Protein AF-A0A4V6JND9-F1 (afdb_monomer)

Radius of gyration: 17.35 Å; Cα contacts (8 Å, |Δi|>4): 143; chains: 1; bounding box: 38×38×44 Å

Mean predicted aligned error: 2.35 Å

Nearest PDB structures (foldseek):
  3ulk-assembly1_A  TM=1.003E+00  e=3.343E-19  Escherichia coli K-12
  1yrl-assembly1_B  TM=1.001E+00  e=1.095E-18  Escherichia coli
  1yrl-assembly1_D  TM=1.001E+00  e=1.626E-18  Escherichia coli
  6l2z-assembly1_B  TM=9.080E-01  e=8.637E-02  Streptococcus pneumoniae D39
  8upq-assembly3_F-2  TM=8.818E-01  e=9.075E-02  Campylobacter jejuni

InterPro domains:
  IPR000506 Ketol-acid reductoisomerase, C-terminal [PF01450] (88-168)
  IPR000506 Ketol-acid reductoisomerase, C-terminal [PS51851] (1-70)
  IPR000506 Ketol-acid reductoisomerase, C-terminal [PS51851] (73-177)
  IPR008927 6-phosphogluconate dehydrogenase-like, C-terminal domain superfamily [SSF48179] (1-98)
  IPR008927 6-phosphogluconate dehydrogenase-like, C-terminal domain superfamily [SSF48179] (76-170)
  IPR013023 Ketol-acid reductoisomerase [PTHR21371] (79-175)
  IPR013328 6-phosphogluconate dehydrogenase, domain 2 [G3DSA:1.10.1040.10] (1-177)

pLDDT: mean 98.03, std 1.62, range [81.56, 98.88]

Sequence (177 aa):
MMDRLSNPAKLRAFALSEQLKTIMAPLFQKHMDDIISGEFSSGMMADWANDDKNLLTWREETGKTAFETAAQFDGKISEQEYFDKGVLMIAMVKAGVELAFETMVDSGIIEESAYYESLHELPLIANTIARKRLYEMNVVISDTAEYGNYLFSYACVPLLKEFMTTLQTGDLGKAIY

Structure (mmCIF, N/CA/C/O backbone):
data_AF-A0A4V6JND9-F1
#
_entry.id   AF-A0A4V6JND9-F1
#
loop_
_atom_site.group_PDB
_atom_site.id
_atom_site.type_symbol
_atom_site.label_atom_id
_atom_site.label_alt_id
_atom_site.label_comp_id
_atom_site.label_asym_id
_atom_site.label_entity_id
_atom_site.label_seq_id
_atom_site.pdbx_PDB_ins_code
_atom_site.Cartn_x
_atom_site.Cartn_y
_atom_site.Cartn_z
_atom_site.occupancy
_atom_site.B_iso_or_equiv
_atom_site.auth_seq_id
_atom_site.auth_comp_id
_atom_site.auth_asym_id
_atom_site.auth_atom_id
_atom_site.pdbx_PDB_model_num
ATOM 1 N N . MET A 1 1 ? -2.907 -10.935 12.368 1.00 94.62 1 MET A N 1
ATOM 2 C CA . MET A 1 1 ? -3.429 -9.547 12.385 1.00 94.62 1 MET A CA 1
ATOM 3 C C . MET A 1 1 ? -4.941 -9.511 12.616 1.00 94.62 1 MET A C 1
ATOM 5 O O . MET A 1 1 ? -5.350 -8.982 13.637 1.00 94.62 1 MET A O 1
ATOM 9 N N . MET A 1 2 ? -5.761 -10.116 11.744 1.00 97.75 2 MET A N 1
ATOM 10 C CA . MET A 1 2 ? -7.238 -10.085 11.831 1.00 97.75 2 MET A CA 1
ATOM 11 C C . MET A 1 2 ? -7.820 -10.581 13.167 1.00 97.75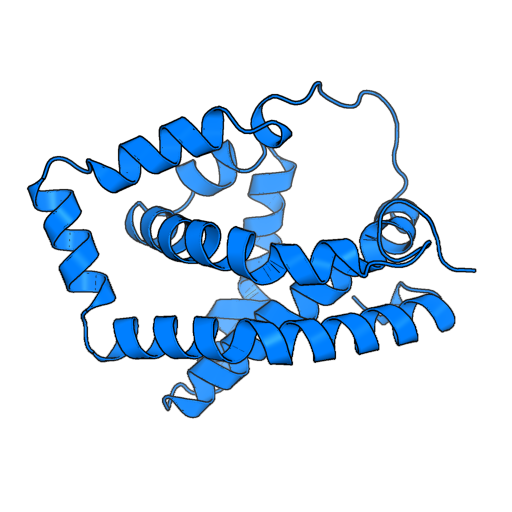 2 MET A C 1
ATOM 13 O O . MET A 1 2 ? -8.828 -10.059 13.627 1.00 97.75 2 MET A O 1
ATOM 17 N N . ASP A 1 3 ? -7.188 -11.558 13.822 1.00 98.00 3 ASP A N 1
ATOM 18 C CA . ASP A 1 3 ? -7.655 -12.105 15.110 1.00 98.00 3 ASP A CA 1
ATOM 19 C C . ASP A 1 3 ? -7.505 -11.167 16.308 1.00 98.00 3 ASP A C 1
ATOM 21 O O . ASP A 1 3 ? -7.995 -11.468 17.391 1.00 98.00 3 ASP A O 1
ATOM 25 N N . ARG A 1 4 ? -6.858 -10.017 16.118 1.00 98.12 4 ARG A N 1
ATOM 26 C CA . ARG A 1 4 ? -6.797 -8.954 17.124 1.00 98.12 4 ARG A CA 1
ATOM 27 C C . ARG A 1 4 ? -8.040 -8.068 17.135 1.00 98.12 4 ARG A C 1
ATOM 29 O O . ARG A 1 4 ? -8.181 -7.266 18.050 1.00 98.12 4 ARG A O 1
ATOM 36 N N . LEU A 1 5 ? -8.916 -8.202 16.139 1.00 98.19 5 LEU A N 1
ATOM 37 C CA . LEU A 1 5 ? -10.172 -7.466 16.032 1.00 98.19 5 LEU A CA 1
ATOM 38 C C . LEU A 1 5 ? -11.325 -8.214 16.710 1.00 98.19 5 LEU A C 1
ATOM 40 O O . LEU A 1 5 ? -11.355 -9.447 16.736 1.00 98.19 5 LEU A O 1
ATOM 44 N N . SER A 1 6 ? -12.326 -7.461 17.177 1.00 97.88 6 SER A N 1
ATOM 45 C CA . SER A 1 6 ? -13.632 -8.020 17.541 1.00 97.88 6 SER A CA 1
ATOM 46 C C . SER A 1 6 ? -14.271 -8.733 16.339 1.00 97.88 6 SER A C 1
ATOM 48 O O . SER A 1 6 ? -13.959 -8.431 15.186 1.00 97.88 6 SER A O 1
ATOM 50 N N . ASN A 1 7 ? -15.187 -9.679 16.572 1.00 98.12 7 ASN A N 1
ATOM 51 C CA . ASN A 1 7 ? -15.841 -10.399 15.470 1.00 98.12 7 ASN A CA 1
ATOM 52 C C . ASN A 1 7 ? -16.560 -9.461 14.474 1.00 98.12 7 ASN A C 1
ATOM 54 O O . ASN A 1 7 ? -16.350 -9.636 13.271 1.00 98.12 7 ASN A O 1
ATOM 58 N N . PRO A 1 8 ? -17.336 -8.444 14.911 1.00 98.19 8 PRO A N 1
ATOM 59 C CA . PRO A 1 8 ? -17.931 -7.479 13.985 1.00 98.19 8 PRO A CA 1
ATOM 60 C C . PRO A 1 8 ? -16.879 -6.699 13.185 1.00 98.19 8 PRO A C 1
ATOM 62 O O . PRO A 1 8 ? -16.991 -6.585 11.963 1.00 98.19 8 PRO A O 1
ATOM 65 N N . ALA A 1 9 ? -15.815 -6.227 13.846 1.00 98.50 9 ALA A N 1
ATOM 66 C CA . ALA A 1 9 ? -14.731 -5.500 13.190 1.00 98.50 9 ALA A CA 1
ATOM 67 C C . ALA A 1 9 ? -13.970 -6.375 12.183 1.00 98.50 9 ALA A C 1
ATOM 69 O O . ALA A 1 9 ? -13.633 -5.913 11.097 1.00 98.50 9 ALA A O 1
ATOM 70 N N . LYS A 1 10 ? -13.746 -7.654 12.502 1.00 98.62 10 LYS A N 1
ATOM 71 C CA . LYS A 1 10 ? -13.095 -8.631 11.622 1.00 98.62 10 LYS A CA 1
ATOM 72 C C . LYS A 1 10 ? -13.898 -8.859 10.341 1.00 98.62 10 LYS A C 1
ATOM 74 O O . LYS A 1 10 ? -13.319 -8.842 9.258 1.00 98.62 10 LYS A O 1
ATOM 79 N N . LEU A 1 11 ? -15.218 -9.035 10.455 1.00 98.56 11 LEU A N 1
ATOM 80 C CA . LEU A 1 11 ? -16.105 -9.170 9.293 1.00 98.56 11 LEU A CA 1
ATOM 81 C C . LEU A 1 11 ? -16.082 -7.906 8.426 1.00 98.56 11 LEU A C 1
ATOM 83 O O . LEU A 1 11 ? -16.025 -8.004 7.200 1.00 98.56 11 LEU A O 1
ATOM 87 N N . ARG A 1 12 ? -16.067 -6.721 9.051 1.00 98.50 12 ARG A N 1
ATOM 88 C CA . ARG A 1 12 ? -15.976 -5.453 8.322 1.00 98.50 12 ARG A CA 1
ATOM 89 C C . ARG A 1 12 ? -14.626 -5.275 7.628 1.00 98.50 12 ARG A C 1
ATOM 91 O O . ARG A 1 12 ? -14.610 -4.948 6.446 1.00 98.50 12 ARG A O 1
ATOM 98 N N . ALA A 1 13 ? -13.518 -5.540 8.319 1.00 98.75 13 ALA A N 1
ATOM 99 C CA . ALA A 1 13 ? -12.173 -5.497 7.747 1.00 98.75 13 ALA A CA 1
ATOM 100 C C . ALA A 1 13 ? -12.033 -6.459 6.558 1.00 98.75 13 ALA A C 1
ATOM 102 O O . ALA A 1 13 ? -11.450 -6.093 5.540 1.00 98.75 13 ALA A O 1
ATOM 103 N N . PHE A 1 14 ? -12.607 -7.663 6.656 1.00 98.75 14 PHE A N 1
ATOM 104 C CA . PHE A 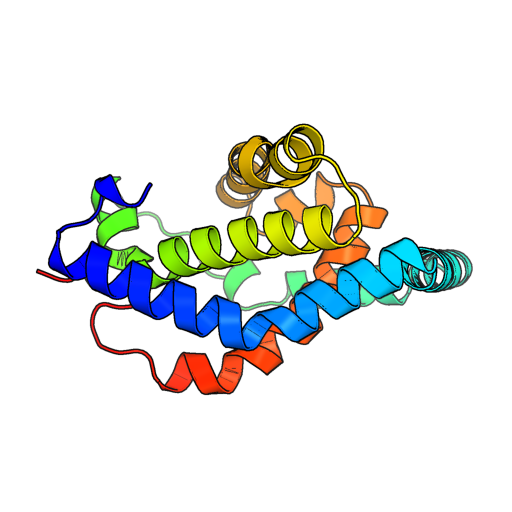1 14 ? -12.642 -8.614 5.547 1.00 98.75 14 PHE A CA 1
ATOM 105 C C . PHE A 1 14 ? -13.416 -8.045 4.351 1.00 98.75 14 PHE A C 1
ATOM 107 O O . PHE A 1 14 ? -12.875 -7.981 3.255 1.00 98.75 14 PHE A O 1
ATOM 114 N N . ALA A 1 15 ? -14.639 -7.548 4.562 1.00 98.75 15 ALA A N 1
ATOM 115 C CA . ALA A 1 15 ? -15.448 -6.982 3.483 1.00 98.75 15 ALA A CA 1
ATOM 116 C C . ALA A 1 15 ? -14.777 -5.775 2.796 1.00 98.75 15 ALA A C 1
ATOM 118 O O . ALA A 1 15 ? -14.797 -5.680 1.571 1.00 98.75 15 ALA A O 1
ATOM 119 N N . LEU A 1 16 ? -14.157 -4.875 3.570 1.00 98.81 16 LEU A N 1
ATOM 120 C CA . LEU A 1 16 ? -13.376 -3.756 3.031 1.00 98.81 16 LEU A CA 1
ATOM 121 C C . LEU A 1 16 ? -12.170 -4.253 2.226 1.00 98.81 16 LEU A C 1
ATOM 123 O O . LEU A 1 16 ? -11.883 -3.708 1.166 1.00 98.81 16 LEU A O 1
ATOM 127 N N . SER A 1 17 ? -11.482 -5.294 2.705 1.00 98.88 17 SER A N 1
ATOM 128 C CA . SER A 1 17 ? -10.345 -5.888 1.999 1.00 98.88 17 SER A CA 1
ATOM 129 C C . SER A 1 17 ? -10.760 -6.429 0.633 1.00 98.88 17 SER A C 1
ATOM 131 O O . SER A 1 17 ? -10.116 -6.087 -0.349 1.00 98.88 17 SER A O 1
ATOM 133 N N . GLU A 1 18 ? -11.860 -7.176 0.528 1.00 98.81 18 GLU A N 1
ATOM 134 C CA . GLU A 1 18 ? -12.325 -7.712 -0.762 1.00 98.81 18 GLU A CA 1
ATOM 135 C C . GLU A 1 18 ? -12.719 -6.598 -1.755 1.00 98.81 18 GLU A C 1
ATOM 137 O O . GLU A 1 18 ? -12.430 -6.680 -2.953 1.00 98.81 18 GLU A O 1
ATOM 142 N N . GLN A 1 19 ? -13.320 -5.510 -1.259 1.00 98.75 19 GLN A N 1
ATOM 143 C CA . GLN A 1 19 ? -13.616 -4.324 -2.074 1.00 98.75 19 GLN A CA 1
ATOM 144 C C . GLN A 1 19 ? -12.333 -3.653 -2.576 1.00 98.75 19 GLN A C 1
ATOM 146 O O . GLN A 1 19 ? -12.210 -3.371 -3.767 1.00 98.75 19 GLN A O 1
ATOM 151 N N . LEU A 1 20 ? -11.361 -3.445 -1.685 1.00 98.88 20 LEU A N 1
ATOM 152 C CA . LEU A 1 20 ? -10.055 -2.883 -2.024 1.00 98.88 20 LEU A CA 1
ATOM 153 C C . LEU A 1 20 ? -9.324 -3.750 -3.053 1.00 98.88 20 LEU A C 1
ATOM 155 O O . LEU A 1 20 ? -8.796 -3.204 -4.019 1.00 98.88 20 LEU A O 1
ATOM 159 N N . LYS A 1 21 ? -9.342 -5.081 -2.896 1.00 98.81 21 LYS A N 1
ATOM 160 C CA . LYS A 1 21 ? -8.749 -6.008 -3.871 1.00 98.81 21 LYS A CA 1
ATOM 161 C C . LYS A 1 21 ? -9.369 -5.824 -5.252 1.00 98.81 21 LYS A C 1
ATOM 163 O O . LYS A 1 21 ? -8.652 -5.668 -6.232 1.00 98.81 21 LYS A O 1
ATOM 168 N N . THR A 1 22 ? -10.697 -5.756 -5.314 1.00 98.69 22 THR A N 1
ATOM 169 C CA . THR A 1 22 ? -11.427 -5.555 -6.574 1.00 98.69 22 THR A CA 1
ATOM 170 C C . THR A 1 22 ? -11.038 -4.240 -7.256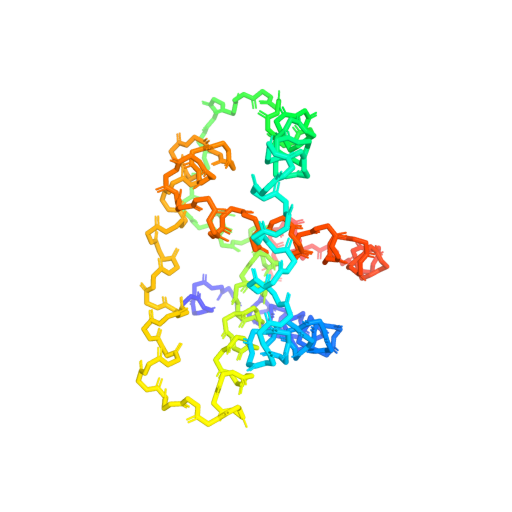 1.00 98.69 22 THR A C 1
ATOM 172 O O . THR A 1 22 ? -10.797 -4.217 -8.459 1.00 98.69 22 THR A O 1
ATOM 175 N N . ILE A 1 23 ? -10.959 -3.144 -6.494 1.00 98.75 23 ILE A N 1
ATOM 176 C CA . ILE A 1 23 ? -10.647 -1.811 -7.032 1.00 98.75 23 ILE A CA 1
ATOM 177 C C . ILE A 1 23 ? -9.187 -1.722 -7.490 1.00 98.75 23 ILE A C 1
ATOM 179 O O . ILE A 1 23 ? -8.905 -1.143 -8.537 1.00 98.75 23 ILE A O 1
ATOM 183 N N . MET A 1 24 ? -8.257 -2.264 -6.701 1.00 98.75 24 MET A N 1
ATOM 184 C CA . MET A 1 24 ? -6.821 -2.085 -6.923 1.00 98.75 24 MET A CA 1
ATOM 185 C C . MET A 1 24 ? -6.201 -3.148 -7.833 1.00 98.75 24 MET A C 1
ATOM 187 O O . MET A 1 24 ? -5.111 -2.905 -8.342 1.00 98.75 24 MET A O 1
ATOM 191 N N . ALA A 1 25 ? -6.863 -4.285 -8.084 1.00 98.81 25 ALA A N 1
ATOM 192 C CA . ALA A 1 25 ? -6.309 -5.361 -8.911 1.00 98.81 25 ALA A CA 1
ATOM 193 C C . ALA A 1 25 ? -5.752 -4.880 -10.267 1.00 98.81 25 ALA A C 1
ATOM 195 O O . ALA A 1 25 ? -4.598 -5.203 -10.552 1.00 98.81 25 ALA A O 1
ATOM 196 N N . PRO A 1 26 ? -6.455 -4.037 -11.058 1.00 98.75 26 PRO A N 1
ATOM 197 C CA . PRO A 1 26 ? -5.9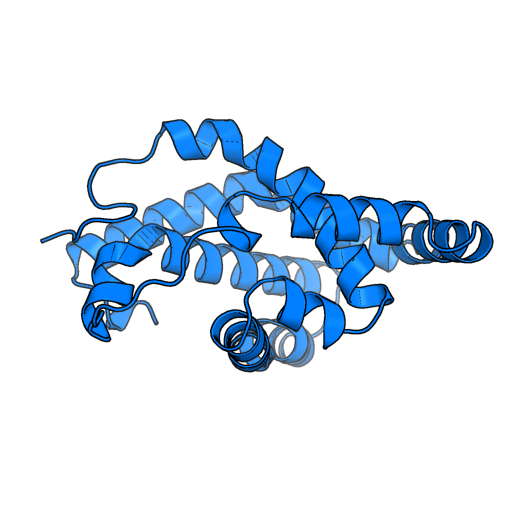10 -3.554 -12.329 1.00 98.75 26 PRO A CA 1
ATOM 198 C C . PRO A 1 26 ? -4.627 -2.731 -12.168 1.00 98.75 26 PRO A C 1
ATOM 200 O O . PRO A 1 26 ? -3.763 -2.756 -13.040 1.00 98.75 26 PRO A O 1
ATOM 203 N N . LEU A 1 27 ? -4.489 -1.998 -11.057 1.00 98.81 27 LEU A N 1
ATOM 204 C CA . LEU A 1 27 ? -3.289 -1.215 -10.777 1.00 98.81 27 LEU A CA 1
ATOM 205 C C . LEU A 1 27 ? -2.111 -2.129 -10.414 1.00 98.81 27 LEU A C 1
ATOM 207 O O . LEU A 1 27 ? -1.026 -1.951 -10.955 1.00 98.81 27 LEU A O 1
ATOM 211 N N . PHE A 1 28 ? -2.320 -3.128 -9.552 1.00 98.81 28 PHE A N 1
ATOM 212 C CA . PHE A 1 28 ? -1.276 -4.100 -9.199 1.00 98.81 28 PHE A CA 1
ATOM 213 C C . PHE A 1 28 ? -0.806 -4.898 -10.419 1.00 98.81 28 PHE A C 1
ATOM 215 O O . PHE A 1 28 ? 0.397 -5.016 -10.646 1.00 98.81 28 PHE A O 1
ATOM 222 N N . GLN A 1 29 ? -1.749 -5.368 -11.239 1.00 98.81 29 GLN A N 1
ATOM 223 C CA . GLN A 1 29 ? -1.466 -6.069 -12.494 1.00 98.81 29 GLN A CA 1
ATOM 224 C C . GLN A 1 29 ? -0.651 -5.194 -13.441 1.00 98.81 29 GLN A C 1
ATOM 226 O O . GLN A 1 29 ? 0.411 -5.615 -13.886 1.00 98.81 29 GLN A O 1
ATOM 231 N N . LYS A 1 30 ? -1.069 -3.937 -13.650 1.00 98.69 30 LYS A N 1
ATOM 232 C CA . LYS A 1 30 ? -0.305 -2.986 -14.463 1.00 98.69 30 LYS A CA 1
ATOM 233 C C . LYS A 1 30 ? 1.135 -2.828 -13.967 1.00 98.69 30 LYS A C 1
ATOM 235 O O . LYS A 1 30 ? 2.053 -2.832 -14.778 1.00 98.69 30 LYS A O 1
ATOM 240 N N . HIS A 1 31 ? 1.340 -2.671 -12.661 1.00 98.69 31 HIS A N 1
ATOM 241 C CA . HIS A 1 31 ? 2.689 -2.533 -12.111 1.00 98.69 31 HIS A CA 1
ATOM 242 C C . HIS A 1 31 ? 3.542 -3.780 -12.372 1.00 98.69 31 HIS A C 1
ATOM 244 O O . HIS A 1 31 ? 4.698 -3.646 -12.768 1.00 98.69 31 HIS A O 1
ATOM 250 N N . MET A 1 32 ? 2.984 -4.980 -12.197 1.00 98.62 32 MET A N 1
ATOM 251 C CA . MET A 1 32 ? 3.704 -6.221 -12.489 1.00 98.62 32 MET A CA 1
ATOM 252 C C . MET A 1 32 ? 4.007 -6.368 -13.987 1.00 98.62 32 MET A C 1
ATOM 254 O O . MET A 1 32 ? 5.129 -6.722 -14.347 1.00 98.62 32 MET A O 1
ATOM 258 N N . ASP A 1 33 ? 3.059 -6.026 -14.861 1.00 98.56 33 ASP A N 1
ATOM 259 C CA . ASP A 1 33 ? 3.237 -6.037 -16.318 1.00 98.56 33 ASP A CA 1
ATOM 260 C C . ASP A 1 33 ? 4.344 -5.066 -16.762 1.00 98.56 33 ASP A C 1
ATOM 262 O O . ASP A 1 33 ? 5.209 -5.417 -17.571 1.00 98.56 33 ASP A O 1
ATOM 266 N N . ASP A 1 34 ? 4.367 -3.851 -16.204 1.00 98.62 34 ASP A N 1
ATOM 267 C CA . ASP A 1 34 ? 5.406 -2.852 -16.476 1.00 98.62 34 ASP A CA 1
ATOM 268 C C . ASP A 1 34 ? 6.784 -3.318 -15.963 1.00 98.62 34 ASP A C 1
ATOM 270 O O . ASP A 1 34 ? 7.809 -3.034 -16.587 1.00 98.62 34 ASP A O 1
ATOM 274 N N . ILE A 1 35 ? 6.831 -4.055 -14.846 1.00 98.50 35 ILE A N 1
ATOM 275 C CA . ILE A 1 35 ? 8.062 -4.661 -14.315 1.00 98.50 35 ILE A CA 1
ATOM 276 C C . ILE A 1 35 ? 8.565 -5.770 -15.247 1.00 98.50 35 ILE A C 1
ATOM 278 O O . ILE A 1 35 ? 9.731 -5.746 -15.641 1.00 98.50 35 ILE A O 1
ATOM 282 N N . ILE A 1 36 ? 7.705 -6.716 -15.639 1.00 98.12 36 ILE A N 1
ATOM 283 C CA . ILE A 1 36 ? 8.080 -7.856 -16.494 1.00 98.12 36 ILE A CA 1
ATOM 284 C C . ILE A 1 36 ? 8.476 -7.404 -17.901 1.00 98.12 36 ILE A C 1
ATOM 286 O O . ILE A 1 36 ? 9.430 -7.930 -18.477 1.00 98.12 36 ILE A O 1
ATOM 290 N N . SER A 1 37 ? 7.767 -6.425 -18.463 1.00 98.44 37 SER A N 1
ATOM 291 C CA . SER A 1 37 ? 8.076 -5.880 -19.790 1.00 98.44 37 SER A CA 1
ATOM 292 C C . SER A 1 37 ? 9.340 -5.014 -19.813 1.00 98.44 37 SER A C 1
ATOM 294 O O . SER A 1 37 ? 9.886 -4.762 -20.887 1.00 98.44 37 SER A O 1
ATOM 296 N N . GLY A 1 38 ? 9.816 -4.568 -18.645 1.00 98.44 38 GLY A N 1
ATOM 297 C CA . GLY A 1 38 ? 10.947 -3.655 -18.499 1.00 98.44 38 GLY A CA 1
ATOM 298 C C . GLY A 1 38 ? 10.580 -2.172 -18.616 1.00 98.44 38 GLY A C 1
ATOM 299 O O . GLY A 1 38 ? 11.451 -1.328 -18.385 1.00 98.44 38 GLY A O 1
ATOM 300 N N . GLU A 1 39 ? 9.318 -1.839 -18.903 1.00 98.62 39 GLU A N 1
ATOM 301 C CA . GLU A 1 39 ? 8.821 -0.459 -19.005 1.00 98.62 39 GLU A CA 1
ATOM 302 C C . GLU A 1 39 ? 9.088 0.334 -17.719 1.00 98.62 39 GLU A C 1
ATOM 304 O O . GLU A 1 39 ? 9.598 1.453 -17.780 1.00 98.62 39 GLU A O 1
ATOM 309 N N . PHE A 1 40 ? 8.856 -0.277 -16.550 1.00 98.38 40 PHE A N 1
ATOM 310 C CA . PHE A 1 40 ? 9.158 0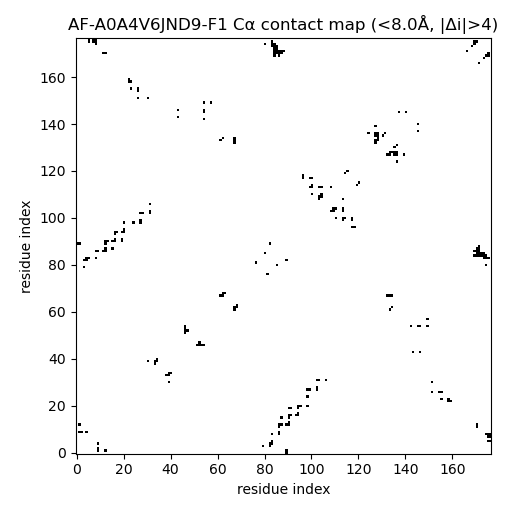.332 -15.250 1.00 98.38 40 PHE A CA 1
ATOM 311 C C . PHE A 1 40 ? 10.628 0.769 -15.157 1.00 98.38 40 PHE A C 1
ATOM 313 O O . PHE A 1 40 ? 10.929 1.930 -14.873 1.00 98.38 40 PHE A O 1
ATOM 320 N N . SER A 1 41 ? 11.552 -0.158 -15.429 1.00 98.25 41 SER A N 1
ATOM 321 C CA . SER A 1 41 ? 12.988 0.116 -15.329 1.00 98.25 41 SER A CA 1
ATOM 322 C C . SER A 1 41 ? 13.461 1.125 -16.375 1.00 98.25 41 SER A C 1
ATOM 324 O O . SER A 1 41 ? 14.274 1.992 -16.063 1.00 98.25 41 SER A O 1
ATOM 326 N N . SER A 1 42 ? 12.910 1.065 -17.590 1.00 98.56 42 SER A N 1
ATOM 327 C CA . SER A 1 42 ? 13.220 2.000 -18.671 1.00 98.56 42 SER A CA 1
ATOM 328 C C . SER A 1 42 ? 12.787 3.425 -18.316 1.00 98.56 42 SER A C 1
ATOM 330 O O . SER A 1 42 ? 13.588 4.356 -18.424 1.00 98.56 42 SER A O 1
ATOM 332 N N . GLY A 1 43 ? 11.554 3.600 -17.827 1.00 98.38 43 GLY A N 1
ATOM 333 C CA . GLY A 1 43 ? 11.033 4.900 -17.400 1.00 98.38 43 GLY A CA 1
ATOM 334 C C . GLY A 1 43 ? 11.825 5.503 -16.239 1.00 98.38 43 GLY A C 1
ATOM 335 O O . GLY A 1 43 ? 12.192 6.676 -16.282 1.00 98.38 43 GLY A O 1
ATOM 336 N N . MET A 1 44 ? 12.169 4.686 -15.242 1.00 98.38 44 MET A N 1
ATOM 337 C CA . MET A 1 44 ? 13.005 5.108 -14.116 1.00 98.38 44 MET A CA 1
ATOM 338 C C . MET A 1 44 ? 14.408 5.535 -14.566 1.00 98.38 44 MET A C 1
ATOM 340 O O . MET A 1 44 ? 14.870 6.612 -14.203 1.00 98.38 44 MET A O 1
ATOM 344 N N . MET A 1 45 ? 15.083 4.732 -15.392 1.00 98.31 45 MET A N 1
ATOM 345 C CA . MET A 1 45 ? 16.420 5.073 -15.892 1.00 98.31 45 MET A CA 1
ATOM 346 C C . MET A 1 45 ? 16.411 6.319 -16.788 1.00 98.31 45 MET A C 1
ATOM 348 O O . MET A 1 45 ? 17.403 7.048 -16.834 1.00 98.31 45 MET A O 1
ATOM 352 N N . ALA A 1 46 ? 15.303 6.587 -17.485 1.00 98.50 46 ALA A N 1
ATOM 353 C CA . ALA A 1 46 ? 15.119 7.838 -18.212 1.00 98.50 46 ALA A CA 1
ATOM 354 C C . ALA A 1 46 ? 15.008 9.046 -17.265 1.00 98.50 46 ALA A C 1
ATOM 356 O O . ALA A 1 46 ? 15.520 10.114 -17.599 1.00 98.50 46 ALA A O 1
ATOM 357 N N . ASP A 1 47 ? 14.396 8.884 -16.087 1.00 98.31 47 ASP A N 1
ATOM 358 C CA . ASP A 1 47 ? 14.386 9.924 -15.051 1.00 98.31 47 ASP A CA 1
ATOM 359 C C . ASP A 1 47 ? 15.781 10.155 -14.461 1.00 98.31 47 ASP A C 1
ATOM 361 O O . ASP A 1 47 ? 16.201 11.302 -14.332 1.00 98.31 47 ASP A O 1
ATOM 365 N N . TRP A 1 48 ? 16.542 9.084 -14.213 1.00 97.25 48 TRP A N 1
ATOM 366 C CA . TRP A 1 48 ? 17.937 9.176 -13.761 1.00 97.25 48 TRP A CA 1
ATOM 367 C C . TRP A 1 48 ? 18.822 9.927 -14.759 1.00 97.25 48 TRP A C 1
ATOM 369 O O . TRP A 1 48 ? 19.622 10.781 -14.386 1.00 97.25 48 TRP A O 1
ATOM 379 N N . ALA A 1 49 ? 18.652 9.658 -16.057 1.00 98.00 49 ALA A N 1
ATOM 380 C CA . ALA A 1 49 ? 19.348 10.382 -17.122 1.00 98.00 49 ALA A CA 1
ATOM 381 C C . ALA A 1 49 ? 18.922 11.860 -17.238 1.00 98.00 49 ALA A C 1
ATOM 383 O O . ALA A 1 49 ? 19.565 12.630 -17.952 1.00 98.00 49 ALA A O 1
ATOM 384 N N . ASN A 1 50 ? 17.844 12.245 -16.555 1.00 98.00 50 ASN A N 1
ATOM 385 C CA . ASN A 1 50 ? 17.282 13.587 -16.496 1.00 98.00 50 ASN A CA 1
ATOM 386 C C . ASN A 1 50 ? 17.383 14.170 -15.069 1.00 98.00 50 ASN A C 1
ATOM 388 O O . ASN A 1 50 ? 16.478 14.873 -14.614 1.00 98.00 50 ASN A O 1
ATOM 392 N N . ASP A 1 51 ? 18.484 13.858 -14.377 1.00 97.94 51 ASP A N 1
ATOM 393 C CA . ASP A 1 51 ? 18.840 14.380 -13.051 1.00 97.94 51 ASP A CA 1
ATOM 394 C C . ASP A 1 51 ? 17.753 14.137 -11.982 1.00 97.94 51 ASP A C 1
ATOM 396 O O . ASP A 1 51 ? 17.448 15.018 -11.175 1.00 97.94 51 ASP A O 1
ATOM 400 N N . ASP A 1 52 ? 17.136 12.949 -12.005 1.00 96.94 52 ASP A N 1
ATOM 401 C CA . ASP A 1 52 ? 16.135 12.485 -11.030 1.00 96.94 52 ASP A CA 1
ATOM 402 C C . ASP A 1 52 ? 14.931 13.428 -10.886 1.00 96.94 52 ASP A C 1
ATOM 404 O O . ASP A 1 52 ? 14.338 13.578 -9.812 1.00 96.94 52 ASP A O 1
ATOM 408 N N . LYS A 1 53 ? 14.575 14.130 -11.966 1.00 98.06 53 LYS A N 1
ATOM 409 C CA . LYS A 1 53 ? 13.599 15.221 -11.915 1.00 98.06 53 LYS A CA 1
ATOM 410 C C . LYS A 1 53 ? 12.257 14.796 -11.321 1.00 98.06 53 LYS A C 1
ATOM 412 O O . LYS A 1 53 ? 11.706 15.535 -10.500 1.00 98.06 53 LYS A O 1
ATOM 417 N N . ASN A 1 54 ? 11.702 13.662 -11.744 1.00 96.81 54 ASN A N 1
ATOM 418 C CA . ASN A 1 54 ? 10.407 13.206 -11.245 1.00 96.81 54 ASN A CA 1
ATO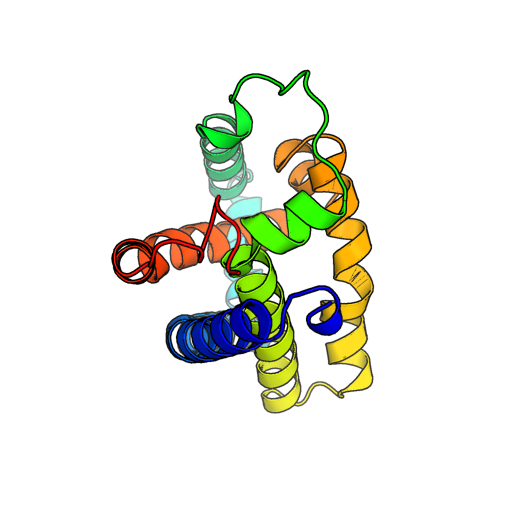M 419 C C . ASN A 1 54 ? 10.528 12.719 -9.801 1.00 96.81 54 ASN A C 1
ATOM 421 O O . ASN A 1 54 ? 9.742 13.148 -8.956 1.00 96.81 54 ASN A O 1
ATOM 425 N N . LEU A 1 55 ? 11.547 11.908 -9.503 1.00 97.62 55 LEU A N 1
ATOM 426 C CA . LEU A 1 55 ? 11.829 11.422 -8.152 1.00 97.62 55 LEU A CA 1
ATOM 427 C C . LEU A 1 55 ? 11.927 12.573 -7.143 1.00 97.62 55 LEU A C 1
ATOM 429 O O . LEU A 1 55 ? 11.243 12.564 -6.118 1.00 97.62 55 LEU A O 1
ATOM 433 N N . LEU A 1 56 ? 12.728 13.596 -7.448 1.00 98.06 56 LEU A N 1
ATOM 434 C CA . LEU A 1 56 ? 12.922 14.754 -6.575 1.00 98.06 56 LEU A CA 1
ATOM 435 C C . LEU A 1 56 ? 11.648 15.591 -6.431 1.00 98.06 56 LEU A C 1
ATOM 437 O O . LEU A 1 56 ? 11.354 16.063 -5.331 1.00 98.06 56 LEU A O 1
ATOM 441 N N . THR A 1 57 ? 10.870 15.735 -7.508 1.00 98.44 57 THR A N 1
ATOM 442 C CA . THR A 1 57 ? 9.586 16.453 -7.479 1.00 98.44 57 THR A CA 1
ATOM 443 C C . THR A 1 57 ? 8.592 15.750 -6.553 1.00 98.44 57 THR A C 1
ATOM 445 O O . THR A 1 57 ? 8.044 16.378 -5.647 1.00 98.44 57 THR A O 1
ATOM 448 N N . TRP A 1 58 ? 8.395 14.440 -6.716 1.00 98.44 58 TRP A N 1
ATOM 449 C CA . TRP A 1 58 ? 7.475 13.669 -5.874 1.00 98.44 58 TRP A CA 1
ATOM 450 C C . TRP A 1 58 ? 7.938 13.585 -4.420 1.00 98.44 58 TRP A C 1
ATOM 452 O O . TRP A 1 58 ? 7.113 13.662 -3.505 1.00 98.44 58 TRP A O 1
ATOM 462 N N . ARG A 1 59 ? 9.251 13.508 -4.181 1.00 98.31 59 ARG A N 1
ATOM 463 C CA . ARG A 1 59 ? 9.835 13.583 -2.835 1.00 98.31 59 ARG A CA 1
ATOM 464 C C . ARG A 1 59 ? 9.519 14.918 -2.163 1.00 98.31 59 ARG A C 1
ATOM 466 O O . ARG A 1 59 ? 9.088 14.944 -1.007 1.00 98.31 59 ARG A O 1
ATOM 473 N N . GLU A 1 60 ? 9.681 16.027 -2.883 1.00 98.25 60 GLU A N 1
ATOM 474 C CA . GLU A 1 60 ? 9.361 17.363 -2.375 1.00 98.25 60 GLU A CA 1
ATOM 475 C C . GLU A 1 60 ? 7.859 17.522 -2.083 1.00 98.25 60 GLU A C 1
ATOM 477 O O . GLU A 1 60 ? 7.481 18.022 -1.019 1.00 98.25 60 GLU A O 1
ATOM 482 N N . GLU A 1 61 ? 6.994 17.090 -2.999 1.00 98.12 61 GLU A N 1
ATOM 483 C CA . GLU A 1 61 ? 5.539 17.122 -2.822 1.00 98.12 61 GLU A CA 1
ATOM 484 C C . GLU A 1 61 ? 5.088 16.264 -1.633 1.00 98.12 61 GLU A C 1
ATOM 486 O O . GLU A 1 61 ? 4.296 16.727 -0.807 1.00 98.12 61 GLU A O 1
ATOM 491 N N . THR A 1 62 ? 5.649 15.060 -1.485 1.00 98.19 62 THR A N 1
ATOM 492 C CA . THR A 1 62 ? 5.384 14.158 -0.354 1.00 98.19 62 THR A CA 1
ATOM 493 C C . THR A 1 62 ? 5.749 14.820 0.972 1.00 98.19 62 THR A C 1
ATOM 495 O O . THR A 1 62 ? 4.936 14.828 1.902 1.00 98.19 62 THR A O 1
ATOM 498 N N . GLY A 1 63 ? 6.919 15.464 1.045 1.00 97.94 63 GLY A N 1
ATOM 499 C CA . GLY A 1 63 ? 7.381 16.192 2.232 1.00 97.94 63 GLY A CA 1
ATOM 500 C C . GLY A 1 63 ? 6.506 17.390 2.624 1.00 97.94 63 GLY A C 1
ATOM 501 O O . GLY A 1 63 ? 6.569 17.853 3.762 1.00 97.94 63 GLY A O 1
ATOM 502 N N . LYS A 1 64 ? 5.659 17.880 1.710 1.00 98.25 64 LYS A N 1
ATOM 503 C CA . LYS A 1 64 ? 4.699 18.971 1.950 1.00 98.25 64 LYS A CA 1
ATOM 504 C C . LYS A 1 64 ? 3.295 18.479 2.302 1.00 98.25 64 LYS A C 1
ATOM 506 O O . LYS A 1 64 ? 2.421 19.301 2.581 1.00 98.25 64 LYS A O 1
ATOM 511 N N . THR A 1 65 ? 3.042 17.170 2.285 1.00 98.25 65 THR A N 1
ATOM 512 C CA . THR A 1 65 ? 1.712 16.634 2.598 1.00 98.25 65 THR A CA 1
ATOM 513 C C . THR A 1 65 ? 1.294 16.950 4.035 1.00 98.25 65 THR A C 1
ATOM 515 O O . THR A 1 65 ? 2.113 17.138 4.941 1.00 98.25 65 THR A O 1
ATOM 518 N N . ALA A 1 66 ? -0.020 16.981 4.266 1.00 98.19 66 ALA A N 1
ATOM 519 C CA . ALA A 1 66 ? -0.570 17.230 5.595 1.00 98.19 66 ALA A CA 1
ATOM 520 C C . ALA A 1 66 ? -0.134 16.165 6.616 1.00 98.19 66 ALA A C 1
ATOM 522 O O . ALA A 1 66 ? 0.085 16.496 7.775 1.00 98.19 66 ALA A O 1
ATOM 523 N N . PHE A 1 67 ? 0.022 14.903 6.196 1.00 97.56 67 PHE A N 1
ATOM 524 C CA . PHE A 1 67 ? 0.509 13.835 7.073 1.00 97.56 67 PHE A CA 1
ATOM 525 C C . PHE A 1 67 ? 1.974 14.055 7.474 1.00 97.56 67 PHE A C 1
ATOM 527 O O . PHE A 1 67 ? 2.294 13.993 8.662 1.00 97.56 67 PHE A O 1
ATOM 534 N N . GLU A 1 68 ? 2.844 14.393 6.517 1.00 98.19 68 GLU A N 1
ATOM 535 C CA . GLU A 1 68 ? 4.263 14.651 6.795 1.00 98.19 68 GLU A CA 1
ATOM 536 C C . GLU A 1 68 ? 4.494 15.874 7.679 1.00 98.19 68 GLU A C 1
ATOM 538 O O . GLU A 1 68 ? 5.426 15.884 8.482 1.00 98.19 68 GLU A O 1
ATOM 543 N N . THR A 1 69 ? 3.621 16.878 7.602 1.00 97.88 69 THR A N 1
ATOM 544 C CA . THR A 1 69 ? 3.764 18.142 8.344 1.00 97.88 69 THR A CA 1
ATOM 545 C C . THR A 1 69 ? 2.860 18.254 9.573 1.00 97.88 69 THR A C 1
ATOM 547 O O . THR A 1 69 ? 2.960 19.230 10.319 1.00 97.88 69 THR A O 1
ATOM 550 N N . ALA A 1 70 ?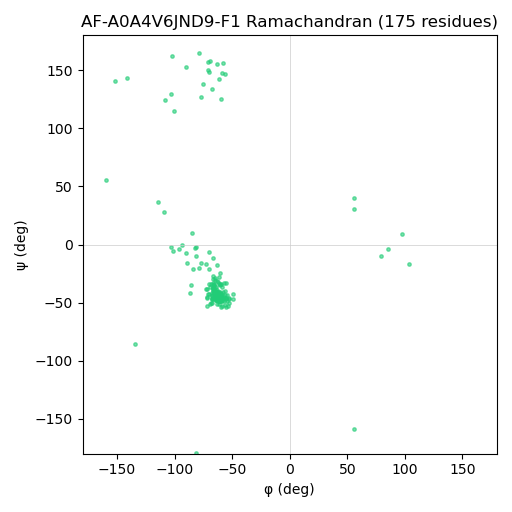 2.009 17.256 9.841 1.00 97.50 70 ALA A N 1
ATOM 551 C CA . ALA A 1 70 ? 1.127 17.251 11.006 1.00 97.50 70 ALA A CA 1
ATOM 552 C C . ALA A 1 70 ? 1.919 17.398 12.314 1.00 97.50 70 ALA A C 1
ATOM 554 O O . ALA A 1 70 ? 3.029 16.872 12.448 1.00 97.50 70 ALA A O 1
ATOM 555 N N . ALA A 1 71 ? 1.331 18.058 13.312 1.00 96.31 71 ALA A N 1
ATOM 556 C CA . ALA A 1 71 ? 1.926 18.138 14.641 1.00 96.31 71 ALA A CA 1
ATOM 557 C C . ALA A 1 71 ? 2.141 16.735 15.236 1.00 96.31 71 ALA A C 1
ATOM 559 O O . ALA A 1 71 ? 1.385 15.798 14.963 1.00 96.31 71 ALA A O 1
ATOM 560 N N . GLN A 1 72 ? 3.189 16.579 16.041 1.00 91.62 72 GLN A N 1
ATOM 561 C CA . GLN A 1 72 ? 3.408 15.338 16.773 1.00 91.62 72 GLN A CA 1
ATOM 562 C C . GLN A 1 72 ? 2.317 15.172 17.836 1.00 91.62 72 GLN A C 1
ATOM 564 O O . GLN A 1 72 ? 2.017 16.107 18.575 1.00 91.62 72 GLN A O 1
ATOM 569 N N . PHE A 1 73 ? 1.738 13.976 17.912 1.00 92.88 73 PHE A N 1
ATOM 570 C CA . PHE A 1 73 ? 0.841 13.614 19.000 1.00 92.88 73 PHE A CA 1
ATOM 571 C C . PHE A 1 73 ? 1.664 13.295 20.255 1.00 92.88 73 PHE A C 1
ATOM 573 O O . PHE A 1 73 ? 2.587 12.484 20.199 1.00 92.88 73 PHE A O 1
ATOM 580 N N . ASP A 1 74 ? 1.337 13.941 21.370 1.00 92.75 74 ASP A N 1
ATOM 581 C CA . ASP A 1 74 ? 2.024 13.835 22.665 1.00 92.75 74 ASP A CA 1
ATOM 582 C C . ASP A 1 74 ? 1.289 12.934 23.674 1.00 92.75 74 ASP A C 1
ATOM 584 O O . ASP A 1 74 ? 1.804 12.638 24.754 1.00 92.75 74 ASP A O 1
ATOM 588 N N . GLY A 1 75 ? 0.090 12.466 23.322 1.00 94.00 75 GLY A N 1
ATOM 589 C CA . GLY A 1 75 ? -0.685 11.542 24.135 1.00 94.00 75 GLY A CA 1
ATOM 590 C C . GLY A 1 75 ? -0.254 10.080 23.993 1.00 94.00 75 GLY A C 1
ATOM 591 O O . GLY A 1 75 ? 0.629 9.706 23.221 1.00 94.00 75 GLY A O 1
ATOM 592 N N . LYS A 1 76 ? -0.953 9.210 24.725 1.00 95.44 76 LYS A N 1
ATOM 593 C CA . LYS A 1 76 ? -0.796 7.757 24.629 1.00 95.44 76 LYS A CA 1
ATOM 594 C C . LYS A 1 76 ? -1.948 7.161 23.828 1.00 95.44 76 LYS A C 1
ATOM 596 O O . LYS A 1 76 ? -3.105 7.390 24.163 1.00 95.44 76 LYS A O 1
ATOM 601 N N . ILE A 1 77 ? -1.615 6.345 22.835 1.00 97.25 77 ILE A N 1
ATOM 602 C CA . ILE A 1 77 ? -2.554 5.441 22.165 1.00 97.25 77 ILE A CA 1
ATOM 603 C C . ILE A 1 77 ? -2.189 4.032 22.619 1.00 97.25 77 ILE A C 1
ATOM 605 O O . ILE A 1 77 ? -1.024 3.632 22.532 1.00 97.25 77 ILE A O 1
ATOM 609 N N . SER A 1 78 ? -3.145 3.301 23.184 1.00 97.81 78 SER A N 1
ATOM 610 C CA . SER A 1 78 ? -2.913 1.909 23.567 1.00 97.81 78 SER A CA 1
ATOM 611 C C . SER A 1 78 ? -2.800 1.010 22.335 1.00 97.81 78 SER A C 1
ATOM 613 O O . SER A 1 78 ? -3.307 1.328 21.264 1.00 97.81 78 SER A O 1
ATOM 615 N N . GLU A 1 79 ? -2.150 -0.142 22.488 1.00 97.81 79 GLU A N 1
ATOM 616 C CA . GLU A 1 79 ? -1.975 -1.093 21.388 1.00 97.81 79 GLU A CA 1
ATOM 617 C C . GLU A 1 79 ? -3.316 -1.483 20.748 1.00 97.81 79 GLU A C 1
ATOM 619 O O . GLU A 1 79 ? -3.466 -1.408 19.532 1.00 97.81 79 GLU A O 1
ATOM 624 N N . GLN A 1 80 ? -4.311 -1.839 21.567 1.00 98.19 80 GLN A N 1
ATOM 625 C CA . GLN A 1 80 ? -5.614 -2.275 21.069 1.00 98.19 80 GLN A CA 1
ATOM 626 C C . GLN A 1 80 ? -6.378 -1.145 20.363 1.00 98.19 80 GLN A C 1
ATOM 628 O O . GLN A 1 80 ? -7.089 -1.409 19.400 1.00 98.19 80 GLN A O 1
ATOM 633 N N . GLU A 1 81 ? -6.174 0.120 20.750 1.00 98.12 81 GLU A N 1
ATOM 634 C CA . GLU A 1 81 ? -6.783 1.252 20.042 1.00 98.12 81 GLU A CA 1
ATOM 635 C C . GLU A 1 81 ? -6.301 1.385 18.594 1.00 98.12 81 GLU A C 1
ATOM 637 O O . GLU A 1 81 ? -7.091 1.819 17.757 1.00 98.12 81 GLU A O 1
ATOM 642 N N . TYR A 1 82 ? -5.059 1.002 18.273 1.00 98.25 82 TYR A N 1
ATOM 643 C CA . TYR A 1 82 ? -4.599 0.972 16.879 1.00 98.25 82 TYR A CA 1
ATOM 644 C C . TYR A 1 82 ? -5.354 -0.070 16.056 1.00 98.25 82 TYR A C 1
ATOM 646 O O . TYR A 1 82 ? -5.698 0.199 14.908 1.00 98.25 82 TYR A O 1
ATOM 654 N N . PHE A 1 83 ? -5.653 -1.234 16.639 1.00 98.44 83 PHE A N 1
ATOM 655 C CA . PHE A 1 83 ? -6.454 -2.256 15.968 1.00 98.44 83 PHE A CA 1
ATOM 656 C C . PHE A 1 83 ? -7.907 -1.802 15.822 1.00 98.44 83 PHE A C 1
ATOM 658 O O . PHE A 1 83 ? -8.445 -1.789 14.717 1.00 98.44 83 PHE A O 1
ATOM 665 N N . ASP A 1 84 ? -8.521 -1.360 16.917 1.00 98.19 84 ASP A N 1
ATOM 666 C CA . ASP A 1 84 ? -9.948 -1.049 16.952 1.00 98.19 84 ASP A CA 1
ATOM 667 C C . ASP A 1 84 ? -10.297 0.192 16.122 1.00 98.19 84 ASP A C 1
ATOM 669 O O . ASP A 1 84 ? -11.342 0.225 15.480 1.00 98.19 84 ASP A O 1
ATOM 673 N N . LYS A 1 85 ? -9.433 1.217 16.099 1.00 98.50 85 LYS A N 1
ATOM 674 C CA . LYS A 1 85 ? -9.637 2.431 15.287 1.00 98.50 85 LYS A CA 1
ATOM 675 C C . LYS A 1 85 ? -9.021 2.320 13.887 1.00 98.50 85 LYS A C 1
ATOM 677 O O . LYS A 1 85 ? -9.229 3.219 13.076 1.00 98.50 85 LYS A O 1
ATOM 682 N N . GLY A 1 86 ? -8.271 1.256 13.602 1.00 98.56 86 GLY A N 1
ATOM 683 C CA . GLY A 1 86 ? -7.522 1.047 12.359 1.00 98.56 86 GLY A CA 1
ATOM 684 C C . GLY A 1 86 ? -8.098 -0.044 11.456 1.00 98.56 86 GLY A C 1
ATOM 685 O O . GLY A 1 86 ? -7.342 -0.661 10.709 1.00 98.56 86 GLY A O 1
ATOM 686 N N . VAL A 1 87 ? -9.410 -0.302 11.502 1.00 98.81 87 VAL A N 1
ATOM 687 C CA . VAL A 1 87 ? -10.074 -1.371 10.724 1.00 98.81 87 VAL A CA 1
ATOM 688 C C . VAL A 1 87 ? -9.747 -1.275 9.228 1.00 98.81 87 VAL A C 1
ATOM 690 O O . VAL A 1 87 ? -9.353 -2.270 8.618 1.00 98.81 87 VAL A O 1
ATOM 693 N N . LEU A 1 88 ? -9.822 -0.077 8.641 1.00 98.81 88 LEU A N 1
ATOM 694 C CA . LEU A 1 88 ? -9.458 0.158 7.245 1.00 98.81 88 LEU A CA 1
ATOM 695 C C . LEU A 1 88 ? -7.960 -0.044 6.986 1.00 98.81 88 LEU A C 1
ATOM 697 O O . LEU A 1 88 ? -7.601 -0.585 5.947 1.00 98.81 88 LEU A O 1
ATOM 701 N N . MET A 1 89 ? -7.083 0.337 7.920 1.00 98.81 89 MET A N 1
ATOM 702 C CA . MET A 1 89 ? -5.635 0.128 7.772 1.00 98.81 89 MET A CA 1
ATOM 703 C C . MET A 1 89 ? -5.305 -1.369 7.716 1.00 98.81 89 MET A C 1
ATOM 705 O O . MET A 1 89 ? -4.530 -1.810 6.872 1.00 98.81 89 MET A O 1
ATOM 709 N N . ILE A 1 90 ? -5.952 -2.167 8.568 1.00 98.81 90 ILE A N 1
ATOM 710 C CA . ILE A 1 90 ? -5.839 -3.631 8.577 1.00 98.81 90 ILE A CA 1
ATOM 711 C C . ILE A 1 90 ? -6.360 -4.225 7.262 1.00 98.81 90 ILE A C 1
ATOM 713 O O . ILE A 1 90 ? -5.723 -5.111 6.692 1.00 98.81 90 ILE A O 1
ATOM 717 N N . ALA A 1 91 ? -7.491 -3.723 6.760 1.00 98.88 91 ALA A N 1
ATOM 718 C CA . ALA A 1 91 ? -8.049 -4.144 5.478 1.00 98.88 91 ALA A CA 1
ATOM 719 C C . ALA A 1 91 ? -7.125 -3.805 4.295 1.00 98.88 91 ALA A C 1
ATOM 721 O O . ALA A 1 91 ? -6.951 -4.642 3.410 1.00 98.88 91 ALA A O 1
ATOM 722 N N . MET A 1 92 ? -6.499 -2.622 4.298 1.00 98.88 92 MET A N 1
ATOM 723 C CA . MET A 1 92 ? -5.513 -2.203 3.295 1.00 98.88 92 MET A CA 1
ATOM 724 C C . MET A 1 92 ? -4.265 -3.085 3.320 1.00 98.88 92 MET A C 1
ATOM 726 O O . MET A 1 92 ? -3.822 -3.514 2.260 1.00 98.88 92 MET A O 1
ATOM 730 N N . VAL A 1 93 ? -3.742 -3.422 4.505 1.00 98.81 93 VAL A N 1
ATOM 731 C CA . VAL A 1 93 ? -2.615 -4.361 4.630 1.00 98.81 93 V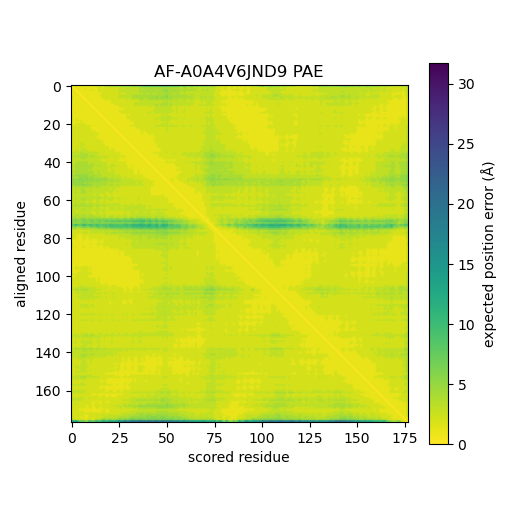AL A CA 1
ATOM 732 C C . VAL A 1 93 ? -2.983 -5.731 4.063 1.00 98.81 93 VAL A C 1
ATOM 734 O O . VAL A 1 93 ? -2.229 -6.266 3.255 1.00 98.81 93 VAL A O 1
ATOM 737 N N . LYS A 1 94 ? -4.147 -6.286 4.434 1.00 98.81 94 LYS A N 1
ATOM 738 C CA . LYS A 1 94 ? -4.608 -7.575 3.892 1.00 98.81 94 LYS A CA 1
ATOM 739 C C . LYS A 1 94 ? -4.729 -7.516 2.366 1.00 98.81 94 LYS A C 1
ATOM 741 O O . LYS A 1 94 ? -4.148 -8.348 1.683 1.00 98.81 94 LYS A O 1
ATOM 746 N N . ALA A 1 95 ? -5.459 -6.529 1.843 1.00 98.88 95 ALA A N 1
ATOM 747 C CA . ALA A 1 95 ? -5.712 -6.403 0.411 1.00 98.88 95 ALA A CA 1
ATOM 748 C C . ALA A 1 95 ? -4.425 -6.194 -0.396 1.00 98.88 95 ALA A C 1
ATOM 750 O O . ALA A 1 95 ? -4.247 -6.845 -1.417 1.00 98.88 95 ALA A O 1
ATOM 751 N N . GLY A 1 96 ? -3.535 -5.308 0.061 1.00 98.81 96 GLY A N 1
ATOM 752 C CA . GLY A 1 96 ? -2.294 -4.991 -0.641 1.00 98.81 96 GLY A CA 1
ATOM 753 C C . GLY A 1 96 ? -1.310 -6.159 -0.666 1.00 98.81 96 GLY A C 1
ATOM 754 O O . GLY A 1 96 ? -0.767 -6.462 -1.722 1.00 98.81 96 GLY A O 1
ATOM 755 N N . VAL A 1 97 ? -1.118 -6.847 0.466 1.00 98.75 97 VAL A N 1
ATOM 756 C CA . VAL A 1 97 ? -0.227 -8.018 0.532 1.00 98.75 97 VAL A CA 1
ATOM 757 C C . VAL A 1 97 ? -0.770 -9.170 -0.309 1.00 98.75 97 VAL A C 1
ATOM 759 O O . VAL A 1 97 ? -0.014 -9.762 -1.071 1.00 98.75 97 VAL A O 1
ATOM 762 N N . GLU A 1 98 ? -2.065 -9.481 -0.198 1.00 98.88 98 GLU A N 1
ATOM 763 C CA . GLU A 1 98 ? -2.668 -10.555 -0.993 1.00 98.88 98 GLU A CA 1
ATOM 764 C C . GLU A 1 98 ? -2.620 -10.237 -2.489 1.00 98.88 98 GLU A C 1
ATOM 766 O O . GLU A 1 98 ? -2.211 -11.097 -3.257 1.00 98.88 98 GLU A O 1
ATOM 771 N N . LEU A 1 99 ? -2.949 -9.007 -2.909 1.00 98.88 99 LEU A N 1
ATOM 772 C CA . LEU A 1 99 ? -2.847 -8.622 -4.320 1.00 98.88 99 LEU A CA 1
ATOM 773 C C . LEU A 1 99 ? -1.414 -8.694 -4.842 1.00 98.88 99 LEU A C 1
ATOM 775 O O . LEU A 1 99 ? -1.214 -9.168 -5.957 1.00 98.88 99 LEU A O 1
ATOM 779 N N . ALA A 1 100 ? -0.425 -8.229 -4.073 1.00 98.81 100 ALA A N 1
ATOM 780 C CA . ALA A 1 100 ? 0.976 -8.335 -4.469 1.00 98.81 100 ALA A CA 1
ATOM 781 C C . ALA A 1 100 ? 1.379 -9.803 -4.651 1.00 98.81 100 ALA A C 1
ATOM 783 O O . ALA A 1 100 ? 1.933 -10.163 -5.686 1.00 98.81 100 ALA A O 1
ATOM 784 N N . PHE A 1 101 ? 1.051 -10.651 -3.673 1.00 98.81 101 PHE A N 1
ATOM 785 C CA . PHE A 1 101 ? 1.340 -12.080 -3.715 1.00 98.81 101 PHE A CA 1
ATOM 786 C C . PHE A 1 101 ? 0.677 -12.764 -4.918 1.00 98.81 101 PHE A C 1
ATOM 788 O O . PHE A 1 101 ? 1.364 -13.397 -5.713 1.00 98.81 101 PHE A O 1
ATOM 795 N N . GLU A 1 102 ? -0.638 -12.598 -5.074 1.00 98.81 102 GLU A N 1
ATOM 796 C CA . GLU A 1 102 ? -1.434 -13.199 -6.152 1.00 98.81 102 GLU A CA 1
ATOM 797 C C . GLU A 1 102 ? -0.914 -12.757 -7.524 1.00 98.81 102 GLU A C 1
ATOM 799 O O . GLU A 1 102 ? -0.630 -13.595 -8.373 1.00 98.81 102 GLU A O 1
ATOM 804 N N . THR A 1 103 ? -0.677 -11.454 -7.709 1.00 98.75 103 THR A N 1
ATOM 805 C CA . THR A 1 103 ? -0.189 -10.906 -8.985 1.00 98.75 103 THR A CA 1
ATOM 806 C C . THR A 1 103 ? 1.214 -11.415 -9.328 1.00 98.75 103 THR A C 1
ATOM 808 O O . THR A 1 103 ? 1.494 -11.736 -10.483 1.00 98.75 103 THR A O 1
ATOM 811 N N . MET A 1 104 ? 2.107 -11.524 -8.337 1.00 98.81 104 MET A N 1
ATOM 812 C CA . MET A 1 104 ? 3.436 -12.102 -8.546 1.00 98.81 104 MET A CA 1
ATOM 813 C C . MET A 1 104 ? 3.338 -13.575 -8.957 1.00 98.81 104 MET A C 1
ATOM 815 O O . MET A 1 104 ? 3.960 -13.975 -9.944 1.00 98.81 104 MET A O 1
ATOM 819 N N . VAL A 1 105 ? 2.533 -14.370 -8.249 1.00 98.69 105 VAL A N 1
ATOM 820 C CA . VAL A 1 105 ? 2.358 -15.799 -8.551 1.00 98.69 105 VAL A CA 1
ATOM 821 C C . VAL A 1 105 ? 1.748 -16.010 -9.937 1.00 98.69 105 VAL A C 1
ATOM 823 O O . VAL A 1 105 ? 2.259 -16.824 -10.709 1.00 98.69 105 VAL A O 1
ATOM 826 N N . ASP A 1 106 ? 0.746 -15.215 -10.309 1.00 98.56 106 ASP A N 1
ATOM 827 C CA . ASP A 1 106 ? 0.123 -15.254 -11.637 1.00 98.56 106 ASP A CA 1
ATOM 828 C C . ASP A 1 106 ? 1.114 -14.916 -12.768 1.00 98.56 106 ASP A C 1
ATOM 830 O O . ASP A 1 106 ? 0.978 -15.414 -13.887 1.00 98.56 106 ASP A O 1
ATOM 834 N N . SER A 1 107 ? 2.153 -14.123 -12.478 1.00 98.06 107 SER A N 1
ATOM 835 C CA . SER A 1 107 ? 3.241 -13.809 -13.420 1.00 98.06 107 SER A CA 1
ATOM 836 C C . SER A 1 107 ? 4.332 -14.891 -13.511 1.00 98.06 107 SER A C 1
ATOM 838 O O . SER A 1 107 ? 5.262 -14.776 -14.312 1.00 98.06 107 SER A O 1
ATOM 840 N N . GLY A 1 108 ? 4.220 -15.964 -12.720 1.00 98.12 108 GLY A N 1
ATOM 841 C CA . GLY A 1 108 ? 5.145 -17.101 -12.703 1.00 98.12 108 GLY A CA 1
ATOM 842 C C . GLY A 1 108 ? 6.209 -17.058 -11.601 1.00 98.12 108 GLY A C 1
ATOM 843 O O . GLY A 1 108 ? 7.122 -17.887 -11.616 1.00 98.12 108 GLY A O 1
ATOM 844 N N . ILE A 1 109 ? 6.114 -16.124 -10.648 1.00 98.31 109 ILE A N 1
ATOM 845 C CA . ILE A 1 109 ? 6.973 -16.096 -9.455 1.00 98.31 109 ILE A CA 1
ATOM 846 C C . ILE A 1 109 ? 6.508 -17.187 -8.481 1.00 98.31 109 ILE A C 1
ATOM 848 O O . ILE A 1 109 ? 5.317 -17.395 -8.281 1.00 98.31 109 ILE A O 1
ATOM 852 N N . ILE A 1 110 ? 7.444 -17.907 -7.864 1.00 98.50 110 ILE A N 1
ATOM 853 C CA . ILE A 1 110 ? 7.101 -18.956 -6.893 1.00 98.50 110 ILE A CA 1
ATOM 854 C C . ILE A 1 110 ? 6.556 -18.358 -5.589 1.00 98.50 110 ILE A C 1
ATOM 856 O O . ILE A 1 110 ? 6.950 -17.263 -5.181 1.00 98.50 110 ILE A O 1
ATOM 860 N N . GLU A 1 111 ? 5.681 -19.101 -4.912 1.00 98.62 111 GLU A N 1
ATOM 861 C CA . GLU A 1 111 ? 4.993 -18.659 -3.693 1.00 98.62 111 GLU A CA 1
ATOM 862 C C . GLU A 1 111 ? 5.966 -18.222 -2.591 1.00 98.62 111 GLU A C 1
ATOM 864 O O . GLU A 1 111 ? 5.742 -17.208 -1.931 1.00 98.62 111 GLU A O 1
ATOM 869 N N . GLU A 1 112 ? 7.081 -18.934 -2.405 1.00 98.50 112 GLU A N 1
ATOM 870 C CA . GLU A 1 112 ? 8.076 -18.584 -1.393 1.00 98.50 112 GLU A CA 1
ATOM 871 C C . GLU A 1 112 ? 8.691 -17.209 -1.666 1.00 98.50 112 GLU A C 1
ATOM 873 O O . GLU A 1 112 ? 8.788 -16.390 -0.753 1.00 98.50 112 GLU A O 1
ATOM 878 N N . SER A 1 113 ? 9.055 -16.930 -2.919 1.00 98.38 113 SER A N 1
ATOM 879 C CA . SER A 1 113 ? 9.573 -15.621 -3.326 1.00 98.38 113 SER A CA 1
ATOM 880 C C . SER A 1 113 ? 8.514 -14.538 -3.156 1.00 98.38 113 SER A C 1
ATOM 882 O O . SER A 1 113 ? 8.788 -13.522 -2.527 1.00 98.38 113 SER A O 1
ATOM 884 N N . ALA A 1 114 ? 7.288 -14.775 -3.626 1.00 98.56 114 ALA A N 1
ATOM 885 C CA . ALA A 1 114 ? 6.196 -13.819 -3.477 1.00 98.56 114 ALA A CA 1
ATOM 886 C C . ALA A 1 114 ? 5.907 -13.498 -1.999 1.00 98.56 114 ALA A C 1
ATOM 888 O O . ALA A 1 114 ? 5.627 -12.350 -1.664 1.00 98.56 114 ALA A O 1
ATOM 889 N N . TYR A 1 115 ? 6.010 -14.477 -1.094 1.00 98.69 115 TYR A N 1
ATOM 890 C CA . TYR A 1 115 ? 5.862 -14.272 0.350 1.00 98.69 115 TYR A CA 1
ATOM 891 C C . TYR A 1 115 ? 7.001 -13.435 0.949 1.00 98.69 115 TYR A C 1
ATOM 893 O O . TYR A 1 115 ? 6.740 -12.514 1.733 1.00 98.69 115 TYR A O 1
ATOM 901 N N . TYR A 1 116 ? 8.252 -13.761 0.601 1.00 98.38 116 TYR A N 1
ATOM 902 C CA . TYR A 1 116 ? 9.428 -13.050 1.105 1.00 98.38 116 TYR A CA 1
ATOM 903 C C . TYR A 1 116 ? 9.435 -11.585 0.662 1.00 98.38 116 TYR A C 1
ATOM 905 O O . TYR A 1 116 ? 9.657 -10.716 1.494 1.00 98.38 116 TYR A O 1
ATOM 913 N N . GLU A 1 117 ? 9.080 -11.311 -0.590 1.00 97.69 117 GLU A N 1
ATOM 914 C CA . GLU A 1 117 ? 9.071 -9.961 -1.174 1.00 97.69 117 GLU A CA 1
ATOM 915 C C . GLU A 1 117 ? 7.764 -9.183 -0.891 1.00 97.69 117 GLU A C 1
ATOM 917 O O . GLU A 1 117 ? 7.507 -8.135 -1.481 1.00 97.69 117 GLU A O 1
ATOM 922 N N . SER A 1 118 ? 6.885 -9.693 -0.015 1.00 98.12 118 SER A N 1
ATOM 923 C CA . SER A 1 118 ? 5.651 -8.995 0.378 1.00 98.12 118 SER A CA 1
ATOM 924 C C . SER A 1 118 ? 5.414 -9.009 1.890 1.00 98.12 118 SER A C 1
ATOM 926 O O . SER A 1 118 ? 5.779 -8.073 2.604 1.00 98.12 118 SER A O 1
ATOM 928 N N . LEU A 1 119 ? 4.787 -10.060 2.422 1.00 98.38 119 LEU A N 1
ATOM 929 C CA . LEU A 1 119 ? 4.369 -10.121 3.821 1.00 98.38 119 LEU A CA 1
ATOM 930 C C . LEU A 1 119 ? 5.559 -10.142 4.787 1.00 98.38 119 LEU A C 1
ATOM 932 O O . LEU A 1 119 ? 5.460 -9.590 5.885 1.00 98.38 119 LEU A O 1
ATOM 936 N N . HIS A 1 120 ? 6.661 -10.790 4.404 1.00 98.44 120 HIS A N 1
ATOM 937 C CA . HIS A 1 120 ? 7.816 -10.961 5.282 1.00 98.44 120 HIS A CA 1
ATOM 938 C C . HIS A 1 120 ? 8.506 -9.632 5.624 1.00 98.44 120 HIS A C 1
ATOM 940 O O . HIS A 1 120 ? 8.865 -9.416 6.782 1.00 98.44 120 HIS A O 1
ATOM 946 N N . GLU A 1 121 ? 8.659 -8.733 4.650 1.00 97.88 121 GLU A N 1
ATOM 947 C CA . GLU A 1 121 ? 9.363 -7.456 4.826 1.00 97.88 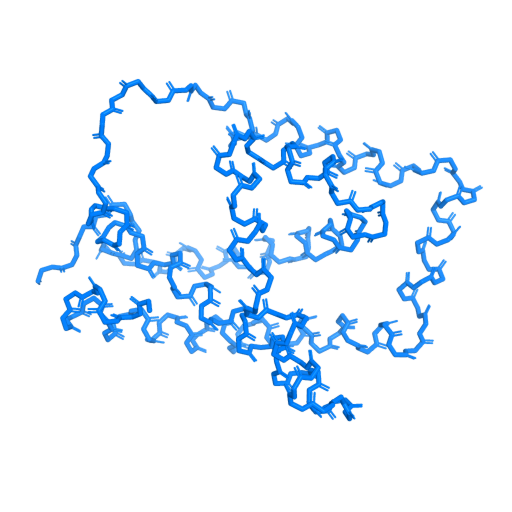121 GLU A CA 1
ATOM 948 C C . GLU A 1 121 ? 8.488 -6.340 5.403 1.00 97.88 121 GLU A C 1
ATOM 950 O O . GLU A 1 121 ? 9.005 -5.387 6.001 1.00 97.88 121 GLU A O 1
ATOM 955 N N . LEU A 1 122 ? 7.161 -6.466 5.290 1.00 98.56 122 LEU A N 1
ATOM 956 C CA . LEU A 1 122 ? 6.210 -5.439 5.716 1.00 98.56 122 LEU A CA 1
ATOM 957 C C . LEU A 1 122 ? 6.460 -4.894 7.141 1.00 98.56 122 LEU A C 1
ATOM 959 O O . LEU A 1 122 ? 6.403 -3.673 7.315 1.00 98.56 122 LEU A O 1
ATOM 963 N N . PRO A 1 123 ? 6.768 -5.712 8.172 1.00 98.56 123 PRO A N 1
ATOM 964 C CA . PRO A 1 123 ? 7.051 -5.192 9.509 1.00 98.56 123 PRO A CA 1
ATOM 965 C C . PRO A 1 123 ? 8.260 -4.249 9.562 1.00 98.56 123 PRO A C 1
ATOM 967 O O . PRO A 1 123 ? 8.254 -3.289 10.334 1.00 98.56 123 PRO A O 1
ATOM 970 N N . LEU A 1 124 ? 9.299 -4.497 8.757 1.00 98.12 124 LEU A N 1
ATOM 971 C CA . LEU A 1 124 ? 10.503 -3.667 8.750 1.00 98.12 124 LEU A CA 1
ATOM 972 C C . LEU A 1 124 ? 10.222 -2.298 8.124 1.00 98.12 124 LEU A C 1
ATOM 974 O O . LEU A 1 124 ? 10.619 -1.281 8.692 1.00 98.12 124 LEU A O 1
ATOM 978 N N . ILE A 1 125 ? 9.473 -2.259 7.021 1.00 98.56 125 ILE A N 1
ATOM 979 C CA . ILE A 1 125 ? 9.035 -1.002 6.400 1.00 98.56 125 ILE A CA 1
ATOM 980 C C . ILE A 1 125 ? 8.065 -0.246 7.320 1.00 98.56 125 ILE A C 1
ATOM 982 O O . ILE A 1 125 ? 8.188 0.962 7.494 1.00 98.56 125 ILE A O 1
ATOM 986 N N . ALA A 1 126 ? 7.158 -0.936 8.015 1.00 98.50 126 ALA A N 1
ATOM 987 C CA . ALA A 1 126 ? 6.290 -0.288 9.000 1.00 98.50 126 ALA A CA 1
ATOM 988 C C . ALA A 1 126 ? 7.086 0.388 10.139 1.00 98.50 126 ALA A C 1
ATOM 990 O O . ALA A 1 126 ? 6.695 1.455 10.620 1.00 98.50 126 ALA A O 1
ATOM 991 N N . ASN A 1 127 ? 8.228 -0.182 10.544 1.00 98.62 127 ASN A N 1
ATOM 992 C CA . ASN A 1 127 ? 9.091 0.410 11.570 1.00 98.62 127 ASN A CA 1
ATOM 993 C C . ASN A 1 127 ? 9.744 1.729 11.124 1.00 98.62 127 ASN A C 1
ATOM 995 O O . ASN A 1 127 ? 9.937 2.613 11.961 1.00 98.62 127 ASN A O 1
ATOM 999 N N . THR A 1 128 ? 10.071 1.898 9.838 1.00 98.50 128 THR A N 1
ATOM 1000 C CA . THR A 1 128 ? 10.643 3.164 9.338 1.00 98.50 128 THR A CA 1
ATOM 1001 C C . THR A 1 128 ? 9.604 4.286 9.417 1.00 98.50 128 THR A C 1
ATOM 1003 O O . THR A 1 128 ? 9.892 5.354 9.966 1.00 98.50 128 THR A O 1
ATOM 1006 N N . ILE A 1 129 ? 8.355 4.000 9.027 1.00 98.44 129 ILE A N 1
ATOM 1007 C CA . ILE A 1 129 ? 7.222 4.929 9.161 1.00 98.44 129 ILE A CA 1
ATOM 1008 C C . ILE A 1 129 ? 6.974 5.281 10.631 1.00 98.44 129 ILE A C 1
ATOM 1010 O O . ILE A 1 129 ? 6.807 6.454 10.973 1.00 98.44 129 ILE A O 1
ATOM 1014 N N . ALA A 1 130 ? 6.989 4.286 11.521 1.00 97.50 130 ALA A N 1
ATOM 1015 C CA . ALA A 1 130 ? 6.819 4.514 12.954 1.00 97.50 130 ALA A CA 1
ATOM 1016 C C . ALA A 1 130 ? 7.927 5.404 13.541 1.00 97.50 130 ALA A C 1
ATOM 1018 O O . ALA A 1 130 ? 7.666 6.200 14.445 1.00 97.50 130 ALA A O 1
ATOM 1019 N N . ARG A 1 131 ? 9.157 5.296 13.023 1.00 97.25 131 ARG A N 1
ATOM 1020 C CA . ARG A 1 131 ? 10.298 6.088 13.484 1.00 97.25 131 ARG A CA 1
ATOM 1021 C C . ARG A 1 131 ? 10.190 7.550 13.067 1.00 97.25 131 ARG A C 1
ATOM 1023 O O . ARG A 1 131 ? 10.352 8.418 13.925 1.00 97.25 131 ARG A O 1
ATOM 1030 N N . LYS A 1 132 ? 9.978 7.834 11.776 1.00 97.25 132 LYS A N 1
ATOM 1031 C CA . LYS A 1 132 ? 9.926 9.215 11.262 1.00 97.25 132 LYS A CA 1
ATOM 1032 C C . LYS A 1 132 ? 9.193 9.317 9.909 1.00 97.25 132 LYS A C 1
ATOM 1034 O O . LYS A 1 132 ? 9.698 9.892 8.948 1.00 97.25 132 LYS A O 1
ATOM 1039 N N . ARG A 1 133 ? 7.952 8.816 9.894 1.00 98.06 133 ARG A N 1
ATOM 1040 C CA . ARG A 1 133 ? 6.940 8.975 8.828 1.00 98.06 133 ARG A CA 1
ATOM 1041 C C . ARG A 1 133 ? 7.422 8.505 7.444 1.00 98.06 133 ARG A C 1
ATOM 1043 O O . ARG A 1 133 ? 8.320 7.669 7.355 1.00 98.06 133 ARG A O 1
ATOM 1050 N N . LEU A 1 134 ? 6.799 8.988 6.367 1.00 98.38 134 LEU A N 1
ATOM 1051 C CA . LEU A 1 134 ? 7.156 8.620 4.995 1.00 98.38 134 LEU A CA 1
ATOM 1052 C C . LEU A 1 134 ? 8.545 9.141 4.622 1.00 98.38 134 LEU A C 1
ATOM 1054 O O . LEU A 1 134 ? 9.217 8.499 3.823 1.00 98.38 134 LEU A O 1
ATOM 1058 N N . TYR A 1 135 ? 9.010 10.238 5.236 1.00 98.25 135 TYR A N 1
ATOM 1059 C CA . TYR A 1 135 ? 10.388 10.706 5.064 1.00 98.25 135 TYR A CA 1
ATOM 1060 C C . TYR A 1 135 ? 11.413 9.604 5.372 1.00 98.25 135 TYR A C 1
ATOM 1062 O O . TYR A 1 135 ? 12.284 9.331 4.551 1.00 98.25 135 TYR A O 1
ATOM 1070 N N . GLU A 1 136 ? 11.320 8.964 6.544 1.00 98.31 136 GLU A N 1
ATOM 1071 C CA . GLU A 1 136 ? 12.268 7.908 6.926 1.00 98.31 136 GLU A CA 1
ATOM 1072 C C . GLU A 1 136 ? 12.123 6.683 6.038 1.00 98.31 136 GLU A C 1
ATOM 1074 O O . GLU A 1 136 ? 13.123 6.090 5.657 1.00 98.31 136 GLU A O 1
ATOM 1079 N N . MET A 1 137 ? 10.891 6.312 5.687 1.00 98.62 137 MET A N 1
ATOM 1080 C CA . MET A 1 137 ? 10.668 5.210 4.759 1.00 98.62 137 MET A CA 1
ATOM 1081 C C . MET A 1 137 ? 11.399 5.456 3.437 1.00 98.62 137 MET A C 1
ATOM 1083 O O . MET A 1 137 ? 12.194 4.618 3.023 1.00 98.62 137 MET A O 1
ATOM 1087 N N . ASN A 1 138 ? 11.183 6.621 2.826 1.00 98.19 138 ASN A N 1
ATOM 1088 C CA . ASN A 1 138 ? 11.725 6.948 1.512 1.00 98.19 138 ASN A CA 1
ATOM 1089 C C . ASN A 1 138 ? 13.246 7.153 1.525 1.00 98.19 138 ASN A C 1
ATOM 1091 O O . ASN A 1 138 ? 13.904 6.753 0.579 1.00 98.19 138 ASN A O 1
ATOM 1095 N N . VAL A 1 139 ? 13.833 7.688 2.604 1.00 96.75 139 VAL A N 1
ATOM 1096 C CA . VAL A 1 139 ? 15.300 7.840 2.693 1.00 96.75 139 VAL A CA 1
ATOM 1097 C C . VAL A 1 139 ? 16.032 6.537 3.049 1.00 96.75 139 VAL A C 1
ATOM 1099 O O . VAL A 1 139 ? 17.242 6.442 2.856 1.00 96.75 139 VAL A O 1
ATOM 1102 N N . VAL A 1 140 ? 15.334 5.550 3.626 1.00 98.06 140 VAL A N 1
ATOM 1103 C CA . VAL A 1 140 ? 15.924 4.253 4.010 1.00 98.06 140 VAL A CA 1
ATOM 1104 C C . VAL A 1 140 ? 15.931 3.265 2.845 1.00 98.06 140 VAL A C 1
ATOM 1106 O O . VAL A 1 140 ? 16.849 2.450 2.747 1.00 98.06 140 VAL A O 1
ATOM 1109 N N . ILE A 1 141 ? 14.915 3.306 1.985 1.00 98.00 141 ILE A N 1
ATOM 1110 C CA . ILE A 1 141 ? 14.835 2.446 0.801 1.00 98.00 141 ILE A CA 1
ATOM 1111 C C . ILE A 1 141 ? 15.726 2.978 -0.335 1.00 98.00 141 ILE A C 1
ATOM 1113 O O . ILE A 1 141 ? 16.205 4.106 -0.297 1.00 98.00 141 ILE A O 1
ATOM 1117 N N . SER A 1 142 ? 15.984 2.144 -1.345 1.00 98.25 142 SER A N 1
ATOM 1118 C CA . SER A 1 142 ? 16.740 2.573 -2.533 1.00 98.25 142 SER A CA 1
ATOM 1119 C C . SER A 1 142 ? 15.945 3.562 -3.391 1.00 98.25 142 SER A C 1
ATOM 1121 O O . SER A 1 142 ? 14.715 3.517 -3.389 1.00 98.25 142 SER A O 1
ATOM 1123 N N . ASP A 1 143 ? 16.630 4.368 -4.212 1.00 97.81 143 ASP A N 1
ATOM 1124 C CA . ASP A 1 143 ? 15.967 5.278 -5.160 1.00 97.81 143 ASP A CA 1
ATOM 1125 C C . ASP A 1 143 ? 15.022 4.528 -6.120 1.00 97.81 143 ASP A C 1
ATOM 1127 O O . ASP A 1 143 ? 13.955 5.035 -6.454 1.00 97.81 143 ASP A O 1
ATOM 1131 N N . THR A 1 144 ? 15.342 3.281 -6.496 1.00 98.31 144 THR A N 1
ATOM 1132 C CA . THR A 1 144 ? 14.442 2.413 -7.278 1.00 98.31 144 THR A CA 1
ATOM 1133 C C . THR A 1 144 ? 13.127 2.137 -6.550 1.00 98.31 144 THR A C 1
ATOM 1135 O O . THR A 1 144 ? 12.049 2.214 -7.142 1.00 98.31 144 THR A O 1
ATOM 1138 N N . ALA A 1 145 ? 13.205 1.813 -5.258 1.00 98.38 145 ALA A N 1
ATOM 1139 C CA . ALA A 1 145 ? 12.032 1.528 -4.441 1.00 98.38 145 ALA A CA 1
ATOM 1140 C C . ALA A 1 145 ? 11.228 2.803 -4.144 1.00 98.38 145 ALA A C 1
ATOM 1142 O O . ALA A 1 145 ? 10.000 2.772 -4.188 1.00 98.38 145 ALA A O 1
ATOM 1143 N N . GLU A 1 146 ? 11.897 3.931 -3.899 1.00 98.62 146 GLU A N 1
ATOM 1144 C CA . GLU A 1 146 ? 11.232 5.223 -3.718 1.00 98.62 146 GLU A CA 1
ATOM 1145 C C . GLU A 1 146 ? 10.515 5.677 -4.999 1.00 98.62 146 GLU A C 1
ATOM 1147 O O . GLU A 1 146 ? 9.351 6.080 -4.944 1.00 98.62 146 GLU A O 1
ATOM 1152 N N . TYR A 1 147 ? 11.155 5.539 -6.162 1.00 98.56 147 TYR A N 1
ATOM 1153 C CA . TYR A 1 147 ? 10.539 5.837 -7.455 1.00 98.56 147 TYR A CA 1
ATOM 1154 C C . TYR A 1 147 ? 9.295 4.972 -7.703 1.00 98.56 147 TYR A C 1
ATOM 1156 O O . TYR A 1 147 ? 8.224 5.487 -8.038 1.00 98.56 147 TYR A O 1
ATOM 1164 N N . GLY A 1 148 ? 9.411 3.657 -7.483 1.00 98.50 148 GLY A N 1
ATOM 1165 C CA . GLY A 1 148 ? 8.291 2.721 -7.595 1.00 98.50 148 GLY A CA 1
ATOM 1166 C C . GLY A 1 148 ? 7.150 3.031 -6.624 1.00 98.50 148 GLY A C 1
ATOM 1167 O O . GLY A 1 148 ? 5.982 3.004 -7.021 1.00 98.50 148 GLY A O 1
ATOM 1168 N N . ASN A 1 149 ? 7.476 3.405 -5.382 1.00 98.44 149 ASN A N 1
ATOM 1169 C CA . ASN A 1 149 ? 6.503 3.867 -4.395 1.00 98.44 149 ASN A CA 1
ATOM 1170 C C . ASN A 1 149 ? 5.718 5.081 -4.915 1.00 98.44 149 ASN A C 1
ATOM 1172 O O . ASN A 1 149 ? 4.488 5.079 -4.848 1.00 98.44 149 ASN A O 1
ATOM 1176 N N . TYR A 1 150 ? 6.387 6.101 -5.460 1.00 98.44 150 TYR A N 1
ATOM 1177 C CA . TYR A 1 150 ? 5.689 7.280 -5.975 1.00 98.44 150 TYR A CA 1
ATOM 1178 C C . TYR A 1 150 ? 4.817 6.964 -7.187 1.00 98.44 150 TYR A C 1
ATOM 1180 O O . TYR A 1 150 ? 3.653 7.370 -7.195 1.00 98.44 150 TYR A O 1
ATOM 1188 N N . LEU A 1 151 ? 5.306 6.182 -8.155 1.00 98.25 151 LEU A N 1
ATOM 1189 C CA . LEU A 1 151 ? 4.481 5.749 -9.289 1.00 98.25 151 LEU A CA 1
ATOM 1190 C C . LEU A 1 151 ? 3.175 5.094 -8.823 1.00 98.25 151 LEU A C 1
ATOM 1192 O O . LEU A 1 151 ? 2.096 5.453 -9.298 1.00 98.25 151 LEU A O 1
ATOM 1196 N N . PHE A 1 152 ? 3.267 4.186 -7.850 1.00 98.62 152 PHE A N 1
ATOM 1197 C CA . PHE A 1 152 ? 2.092 3.522 -7.300 1.00 98.62 152 PHE A CA 1
ATOM 1198 C C . PHE A 1 152 ? 1.205 4.488 -6.505 1.00 98.62 152 PHE A C 1
ATOM 1200 O O . PHE A 1 152 ? -0.002 4.565 -6.731 1.00 98.62 152 PHE A O 1
ATOM 1207 N N . SER A 1 153 ? 1.785 5.254 -5.580 1.00 98.00 153 SER A N 1
ATOM 1208 C CA . SER A 1 153 ? 1.052 6.126 -4.657 1.00 98.00 153 SER A CA 1
ATOM 1209 C C . SER A 1 153 ? 0.261 7.215 -5.382 1.00 98.00 153 SER A C 1
ATOM 1211 O O . SER A 1 153 ? -0.911 7.440 -5.065 1.00 98.00 153 SER A O 1
ATOM 1213 N N . TYR A 1 154 ? 0.853 7.853 -6.394 1.00 96.44 154 TYR A N 1
ATOM 1214 C CA . TYR A 1 154 ? 0.189 8.902 -7.174 1.00 96.44 154 TYR A CA 1
ATOM 1215 C C . TYR A 1 154 ? -0.937 8.367 -8.067 1.00 96.44 154 TYR A C 1
ATOM 1217 O O . TYR A 1 154 ? -1.841 9.128 -8.412 1.00 96.44 154 TYR A O 1
ATOM 1225 N N . ALA A 1 155 ? -0.939 7.071 -8.395 1.00 98.38 155 ALA A N 1
ATOM 1226 C CA . ALA A 1 155 ? -2.056 6.410 -9.069 1.00 98.38 155 ALA A CA 1
ATOM 1227 C C . ALA A 1 155 ? -3.122 5.905 -8.077 1.00 98.38 155 ALA A C 1
ATOM 1229 O O . ALA A 1 155 ? -4.324 6.069 -8.302 1.00 98.38 155 ALA A O 1
ATOM 1230 N N . CYS A 1 156 ? -2.694 5.329 -6.952 1.00 98.62 156 CYS A N 1
ATOM 1231 C CA . CYS A 1 156 ? -3.568 4.677 -5.980 1.00 98.62 156 CYS A CA 1
ATOM 1232 C C . CYS A 1 156 ? -4.399 5.679 -5.160 1.00 98.62 156 CYS A C 1
ATOM 1234 O O . CYS A 1 156 ? -5.588 5.455 -4.923 1.00 98.62 156 CYS A O 1
ATOM 1236 N N . VAL A 1 157 ? -3.824 6.826 -4.773 1.00 98.25 157 VAL A N 1
ATOM 1237 C CA . VAL A 1 157 ? -4.550 7.850 -3.999 1.00 98.25 157 VAL A CA 1
ATOM 1238 C C . VAL A 1 157 ? -5.767 8.401 -4.767 1.00 98.25 157 VAL A C 1
ATOM 1240 O O . VAL A 1 157 ? -6.861 8.417 -4.195 1.00 98.25 157 VAL A O 1
ATOM 1243 N N . PRO A 1 158 ? -5.657 8.811 -6.050 1.00 98.44 158 PRO A N 1
ATOM 1244 C CA . PRO A 1 158 ? -6.825 9.166 -6.854 1.00 98.44 158 PRO A CA 1
ATOM 1245 C C . PRO A 1 158 ? -7.796 8.002 -7.068 1.00 98.44 158 PRO A C 1
ATOM 1247 O O . PRO A 1 158 ? -9.005 8.218 -6.989 1.00 98.44 158 PRO A O 1
ATOM 1250 N N . LEU A 1 159 ? -7.286 6.786 -7.303 1.00 98.56 159 LEU A N 1
ATOM 1251 C CA . LEU A 1 159 ? -8.100 5.587 -7.536 1.00 98.56 159 LEU A CA 1
ATOM 1252 C C . LEU A 1 159 ? -9.035 5.291 -6.356 1.00 98.56 159 LEU A C 1
ATOM 1254 O O . LEU A 1 159 ? -10.214 5.002 -6.548 1.00 98.56 159 LEU A O 1
ATOM 1258 N N . LEU A 1 160 ? -8.535 5.414 -5.126 1.00 98.56 160 LEU A N 1
ATOM 1259 C CA . LEU A 1 160 ? -9.321 5.147 -3.923 1.00 98.56 160 LEU A CA 1
ATOM 1260 C C . LEU A 1 160 ? -10.198 6.326 -3.488 1.00 98.56 160 LEU A C 1
ATOM 1262 O O . LEU A 1 160 ? -10.966 6.187 -2.537 1.00 98.56 160 LEU A O 1
ATOM 1266 N N . LYS A 1 161 ? -10.144 7.478 -4.168 1.00 98.31 161 LYS A N 1
ATOM 1267 C CA . LYS A 1 161 ? -10.868 8.687 -3.750 1.00 98.31 161 LYS A CA 1
ATOM 1268 C C . LYS A 1 161 ? -12.370 8.452 -3.593 1.00 98.31 161 LYS A C 1
ATOM 1270 O O . LYS A 1 161 ? -12.936 8.879 -2.593 1.00 98.31 161 LYS A O 1
ATOM 1275 N N . GLU A 1 162 ? -13.006 7.781 -4.553 1.00 97.38 162 GLU A N 1
ATOM 1276 C CA . GLU A 1 162 ? -14.438 7.467 -4.480 1.00 97.38 162 GLU A CA 1
ATOM 1277 C C . GLU A 1 162 ? -14.731 6.488 -3.340 1.00 97.38 162 GLU A C 1
ATOM 1279 O O . GLU A 1 162 ? -15.596 6.758 -2.506 1.00 97.38 162 GLU A O 1
ATOM 1284 N N . PHE A 1 163 ? -13.945 5.415 -3.231 1.00 98.44 163 PHE A N 1
ATOM 1285 C CA . PHE A 1 163 ? -14.066 4.431 -2.156 1.00 98.44 163 PHE A CA 1
ATOM 1286 C C . PHE A 1 163 ? -14.002 5.079 -0.765 1.00 98.44 163 PHE A C 1
ATOM 1288 O O . PHE A 1 163 ? -14.851 4.796 0.082 1.00 98.44 163 PHE A O 1
ATOM 1295 N N . MET A 1 164 ? -13.078 6.021 -0.548 1.00 98.38 164 MET A N 1
ATOM 1296 C CA . MET A 1 164 ? -12.946 6.732 0.728 1.00 98.38 164 MET A CA 1
ATOM 1297 C C . MET A 1 164 ? -14.207 7.524 1.115 1.00 98.38 164 MET A C 1
ATOM 1299 O O . MET A 1 164 ? -14.443 7.739 2.303 1.00 98.38 164 MET A O 1
ATOM 1303 N N . THR A 1 165 ? -15.051 7.927 0.155 1.00 98.12 165 THR A N 1
ATOM 1304 C CA . THR A 1 165 ? -16.335 8.600 0.448 1.00 98.12 165 THR A CA 1
ATOM 1305 C C . THR A 1 165 ? -17.437 7.645 0.910 1.00 98.12 165 THR A C 1
ATOM 1307 O O . THR A 1 165 ? -18.433 8.088 1.478 1.00 98.12 165 THR A O 1
ATOM 1310 N N . THR A 1 166 ? -17.257 6.338 0.702 1.00 97.88 166 THR A N 1
ATOM 1311 C CA . THR A 1 166 ? -18.239 5.295 1.047 1.00 97.88 166 THR A CA 1
ATOM 1312 C C . THR A 1 166 ? -18.012 4.673 2.427 1.00 97.88 166 THR A C 1
ATOM 1314 O O . THR A 1 166 ? -18.774 3.795 2.846 1.00 97.88 166 THR A O 1
ATOM 1317 N N . LEU A 1 167 ? -16.973 5.120 3.143 1.00 98.25 167 LEU A N 1
ATOM 1318 C CA . LEU A 1 167 ? -16.631 4.611 4.467 1.00 98.25 167 LEU A CA 1
ATOM 1319 C C . LEU A 1 167 ? -17.754 4.860 5.477 1.00 98.25 167 LEU A C 1
ATOM 1321 O O . LEU A 1 167 ? -18.411 5.902 5.504 1.00 98.25 167 LEU A O 1
ATOM 1325 N N . GLN A 1 168 ? -17.940 3.879 6.345 1.00 98.25 168 GLN A N 1
ATOM 1326 C CA . GLN A 1 168 ? -18.941 3.864 7.397 1.00 98.25 168 GLN A CA 1
ATOM 1327 C C . GLN A 1 168 ? -18.304 4.194 8.748 1.00 98.25 168 GLN A C 1
ATOM 1329 O O . GLN A 1 168 ? -17.092 4.100 8.953 1.00 98.25 168 GLN A O 1
ATOM 1334 N N . THR A 1 169 ? -19.142 4.575 9.713 1.00 97.75 169 THR A N 1
ATOM 1335 C CA . THR A 1 169 ? -18.674 4.781 11.087 1.00 97.75 169 THR A CA 1
ATOM 1336 C C . THR A 1 169 ? -18.086 3.482 11.630 1.00 97.75 169 THR A C 1
ATOM 1338 O O . THR A 1 169 ? -18.773 2.467 11.663 1.00 97.75 169 THR A O 1
ATOM 1341 N N . GLY A 1 170 ? -16.842 3.543 12.101 1.00 97.75 170 GLY A N 1
ATOM 1342 C CA . GLY A 1 170 ? -16.113 2.375 12.593 1.00 97.75 170 GLY A CA 1
ATOM 1343 C C . GLY A 1 170 ? -15.055 1.845 11.623 1.00 97.75 170 GLY A C 1
ATOM 1344 O O . GLY A 1 170 ? -14.147 1.141 12.048 1.00 97.75 170 GLY A O 1
ATOM 1345 N N . ASP A 1 171 ? -15.109 2.228 10.344 1.00 98.56 171 ASP A N 1
ATOM 1346 C CA . ASP A 1 171 ? -14.094 1.804 9.371 1.00 98.56 171 ASP A CA 1
ATOM 1347 C C . ASP A 1 171 ? -12.729 2.433 9.665 1.00 98.56 171 ASP A C 1
ATOM 1349 O O . ASP A 1 171 ? -11.692 1.813 9.451 1.00 98.56 171 ASP A O 1
ATOM 1353 N N . LEU A 1 172 ? -12.713 3.664 10.177 1.00 98.62 172 LEU A N 1
ATOM 1354 C CA . LEU A 1 172 ? -11.492 4.362 10.560 1.00 98.62 172 LEU A CA 1
ATOM 1355 C C . LEU A 1 172 ? -11.770 5.355 11.695 1.00 98.62 172 LEU A C 1
ATOM 1357 O O . LEU A 1 172 ? -12.801 6.027 11.718 1.00 98.62 172 LEU A O 1
ATOM 1361 N N . GLY A 1 173 ? -10.848 5.453 12.652 1.00 97.88 173 GLY A N 1
ATOM 1362 C CA . GLY A 1 173 ? -10.861 6.438 13.740 1.00 97.88 173 GLY A CA 1
ATOM 1363 C C . GLY A 1 173 ? -11.796 6.121 14.914 1.00 97.88 173 GLY A C 1
ATOM 1364 O O . GLY A 1 173 ? -11.704 6.773 15.955 1.00 97.88 173 GLY A O 1
ATOM 1365 N N . LYS A 1 174 ? -12.664 5.110 14.799 1.00 97.88 174 LYS A N 1
ATOM 1366 C CA . LYS A 1 174 ? -13.600 4.690 15.853 1.00 97.88 174 LYS A CA 1
ATOM 1367 C C . LYS A 1 174 ? -13.716 3.167 15.889 1.00 97.88 174 LYS A C 1
ATOM 1369 O O . LYS A 1 174 ? -13.703 2.543 14.842 1.00 97.88 174 LYS A O 1
ATOM 1374 N N . ALA A 1 175 ? -13.854 2.600 17.085 1.00 97.06 175 ALA A N 1
ATOM 1375 C CA . ALA A 1 175 ? -14.039 1.165 17.278 1.00 97.06 175 ALA A CA 1
ATOM 1376 C C . ALA A 1 175 ? -15.418 0.673 16.805 1.00 97.06 175 ALA A C 1
ATOM 1378 O O . ALA A 1 175 ? -16.416 1.392 16.936 1.00 97.06 175 ALA A O 1
ATOM 1379 N N . ILE A 1 176 ? -15.463 -0.573 16.324 1.00 95.12 176 ILE A N 1
ATOM 1380 C CA . ILE A 1 176 ? -16.691 -1.333 16.058 1.00 95.12 176 ILE A CA 1
ATOM 1381 C C . ILE A 1 176 ? -16.906 -2.306 17.226 1.00 95.12 176 ILE A C 1
ATOM 1383 O O . ILE A 1 176 ? -16.096 -3.215 17.438 1.00 95.12 176 ILE A O 1
ATOM 1387 N N . TYR A 1 177 ? -17.993 -2.099 17.971 1.00 81.56 177 TYR A N 1
ATOM 1388 C CA . TYR A 1 177 ? -18.422 -2.948 19.087 1.00 81.56 177 TYR A CA 1
ATOM 1389 C C . TYR A 1 177 ? -19.542 -3.894 18.662 1.00 81.56 177 TYR A C 1
ATOM 1391 O O . TYR A 1 177 ? -20.423 -3.441 17.896 1.00 81.56 177 TYR A O 1
#

Solvent-accessible surface area (backbone atoms only — not comparable to full-atom values): 9758 Å² total; per-residue (Å²): 118,66,84,75,42,50,72,69,34,34,56,50,22,50,55,50,14,56,52,47,34,66,71,43,45,65,57,54,45,48,52,51,50,30,52,75,72,39,53,48,60,53,55,51,54,53,29,54,77,53,76,34,49,62,55,54,50,53,52,53,52,51,63,66,31,70,78,68,64,49,80,83,82,86,77,87,78,56,75,64,52,55,50,38,22,27,25,48,58,54,12,47,52,52,22,52,40,50,48,52,30,52,50,37,38,76,74,69,45,53,67,70,59,30,40,52,80,36,65,66,47,45,65,62,56,49,49,31,35,73,73,52,38,67,64,39,37,47,72,71,47,52,71,70,54,39,44,50,48,48,61,49,48,71,51,47,58,66,67,43,50,66,60,65,73,69,64,54,97,26,39,58,80,31,62,50,130

Foldseek 3Di:
DLVLADPVLSVVLQVLLVVLLVLCLVVLLVLVVCVVVVVLVVVCVVCVVVVVVVLVVLLVVVCPDCVNPPDDDPDDDDPSNCVFQASLVSSCLNNVLVSQQVSCVVVPHDNVVSCCVGVVCVVVLVVLCVVRRVNSSLVVDDSSVSSSCSVSCVVVVVSCPVVVVVDDPRNHRHGDD

Organism: NCBI:txid83655

Secondary structure (DSSP, 8-state):
-GGGS-HHHHHHHHHHHHHHHHHHHHHHHHHHHHHHHSHHHHHHHHHHTTTTHHHHHHHHHHHTSHHHHSPPP-S---HHHHHHH-HHHHHHHHHHHHHHHHHHHHTT--HHHHHIIIIITHHHHHHHHHHHHHHHHHHHS-HHHHHHHHHHHHHHHHHTHHHHHTPPTTSSSS---